Protein AF-A0A8T3YXU7-F1 (afdb_monomer)

Foldseek 3Di:
DFKAKWWFWADPVRDGDPDDRFSDDDDDDFDDDDADQDDPLPPDDDDPVVVVAPDWDAYPDSRWHGGFKGWHQDDPVRNGIWMAGCPIPQFKWKFDPVPDPPPPPGTDTHYNVDTGGDDQQIWIDRHPTIIIGMHIDDLPFQEEEEAEFAPADLQPLSVVLRVLVCVLQVLLRYDYDYQYHVRQALVNVLVVLSVVLRVAAAAYEYEYHYDDEDDALQWGFGHDDPDGDTNHLVSVQVSVQSRNYAYEYEYLYACNCSSVVDDHHANYKYKDWRGHQCFRPPVLVVLVVVVPDDDDDDLSSHGGLLSSQLSVVSVVPQAKDKVVVSLVSSCVDPVCVVVVIHIDIDGNDIDIGGGPVPPPPPD

Radius of gyration: 24.19 Å; Cα contacts (8 Å, |Δi|>4): 767; chains: 1; bounding box: 57×39×72 Å

Structure (mmCIF, N/CA/C/O backbone):
data_AF-A0A8T3YXU7-F1
#
_entry.id   AF-A0A8T3YXU7-F1
#
loop_
_atom_site.group_PDB
_atom_site.id
_atom_site.type_symbol
_atom_site.label_atom_id
_atom_site.label_alt_id
_atom_site.label_comp_id
_atom_site.label_asym_id
_atom_site.label_entity_id
_atom_site.label_seq_id
_atom_site.pdbx_PDB_ins_code
_atom_site.Cartn_x
_atom_site.Cartn_y
_atom_site.Cartn_z
_atom_site.occupancy
_atom_site.B_iso_or_equiv
_atom_site.auth_seq_id
_atom_site.auth_comp_id
_atom_site.auth_asym_id
_atom_site.auth_atom_id
_atom_site.pdbx_PDB_model_num
ATOM 1 N N . MET A 1 1 ? -22.243 2.093 3.913 1.00 35.41 1 MET A N 1
ATOM 2 C CA . MET A 1 1 ? -20.781 1.910 3.774 1.00 35.41 1 MET A CA 1
ATOM 3 C C . MET A 1 1 ? -20.226 1.444 5.116 1.00 35.41 1 MET A C 1
ATOM 5 O O . MET A 1 1 ? -20.822 1.818 6.124 1.00 35.41 1 MET A O 1
ATOM 9 N N . PRO A 1 2 ? -19.185 0.593 5.169 1.00 34.72 2 PRO A N 1
ATOM 10 C CA . PRO A 1 2 ? -18.589 0.191 6.441 1.00 34.72 2 PRO A CA 1
ATOM 11 C C . PRO A 1 2 ? -17.979 1.417 7.135 1.00 34.72 2 PRO A C 1
ATOM 13 O O . PRO A 1 2 ? -17.150 2.118 6.561 1.00 34.72 2 PRO A O 1
ATOM 16 N N . LYS A 1 3 ? -18.429 1.697 8.359 1.00 37.66 3 LYS A N 1
ATOM 17 C CA . LYS A 1 3 ? -17.889 2.766 9.206 1.00 37.66 3 LYS A CA 1
ATOM 18 C C . LYS A 1 3 ? -16.596 2.268 9.849 1.00 37.66 3 LYS A C 1
ATOM 20 O O . LYS A 1 3 ? -16.565 1.140 10.343 1.00 37.66 3 LYS A O 1
ATOM 25 N N . LYS A 1 4 ? -15.537 3.080 9.840 1.00 51.62 4 LYS A N 1
ATOM 26 C CA . LYS A 1 4 ? -14.264 2.784 10.516 1.00 51.62 4 LYS A CA 1
ATOM 27 C C . LYS A 1 4 ? -13.983 3.824 11.595 1.00 51.62 4 LYS A C 1
ATOM 29 O O . LYS A 1 4 ? -14.516 4.927 11.563 1.00 51.62 4 LYS A O 1
ATOM 34 N N . ALA A 1 5 ? -13.140 3.457 12.550 1.00 48.69 5 ALA A N 1
ATOM 35 C CA . ALA A 1 5 ? -12.712 4.333 13.627 1.00 48.69 5 ALA A CA 1
ATOM 36 C C . ALA A 1 5 ? -11.189 4.444 13.634 1.00 48.69 5 ALA A C 1
ATOM 38 O O . ALA A 1 5 ? -10.489 3.434 13.542 1.00 48.69 5 ALA A O 1
ATOM 39 N N . MET A 1 6 ? -10.695 5.667 13.779 1.00 55.47 6 MET A N 1
ATOM 40 C CA . MET A 1 6 ? -9.297 5.962 14.064 1.00 55.47 6 MET A CA 1
ATOM 41 C C . MET A 1 6 ? -9.204 6.608 15.441 1.00 55.47 6 MET A C 1
ATOM 43 O O . MET A 1 6 ? -10.048 7.426 15.810 1.00 55.47 6 MET A O 1
ATOM 47 N N . LEU A 1 7 ? -8.176 6.228 16.197 1.00 53.91 7 LEU A N 1
ATOM 48 C CA . LEU A 1 7 ? -7.820 6.906 17.435 1.00 53.91 7 LEU A CA 1
ATOM 49 C C . LEU A 1 7 ? -6.509 7.654 17.209 1.00 53.91 7 LEU A C 1
ATOM 51 O O . LEU A 1 7 ? -5.503 7.062 16.810 1.00 53.91 7 LEU A O 1
ATOM 55 N N . GLU A 1 8 ? -6.518 8.955 17.474 1.00 51.34 8 GLU A N 1
ATOM 56 C CA . GLU A 1 8 ? -5.314 9.785 17.427 1.00 51.34 8 GLU A CA 1
ATOM 57 C C . GLU A 1 8 ? -4.901 10.164 18.843 1.00 51.34 8 GLU A C 1
ATOM 59 O O . GLU A 1 8 ? -5.706 10.680 19.618 1.00 51.34 8 GLU A O 1
ATOM 64 N N . ARG A 1 9 ? -3.641 9.918 19.202 1.00 52.53 9 ARG A N 1
ATOM 65 C CA . ARG A 1 9 ? -3.126 10.308 20.514 1.00 52.53 9 ARG A CA 1
ATOM 66 C C . ARG A 1 9 ? -2.902 11.820 20.578 1.00 52.53 9 ARG A C 1
ATOM 68 O O . ARG A 1 9 ? -2.262 12.393 19.698 1.00 52.53 9 ARG A O 1
ATOM 75 N N . LYS A 1 10 ? -3.340 12.446 21.672 1.00 49.94 10 LYS A N 1
ATOM 76 C CA . LYS A 1 10 ? -3.061 13.859 21.977 1.00 49.94 10 LYS A CA 1
ATOM 77 C C . LYS A 1 10 ? -2.343 14.004 23.315 1.00 49.94 10 LYS A C 1
ATOM 79 O O . LYS A 1 10 ? -2.518 13.175 24.216 1.00 49.94 10 LYS A O 1
ATOM 84 N N . ASP A 1 11 ? -1.506 15.032 23.435 1.00 51.56 11 ASP A N 1
ATOM 85 C CA . ASP A 1 11 ? -0.904 15.398 24.717 1.00 51.56 11 ASP A CA 1
ATOM 86 C C . ASP A 1 11 ? -1.896 16.146 25.625 1.00 51.56 11 ASP A C 1
ATOM 88 O O . ASP A 1 11 ? -3.045 16.407 25.266 1.00 51.56 11 ASP A O 1
ATOM 92 N N . LYS A 1 12 ? -1.438 16.512 26.828 1.00 43.41 12 LYS A N 1
ATOM 93 C CA . LYS A 1 12 ? -2.251 17.234 27.821 1.00 43.41 12 LYS A CA 1
ATOM 94 C C . LYS A 1 12 ? -2.676 18.638 27.371 1.00 43.41 12 LYS A C 1
ATOM 96 O O . LYS A 1 12 ? -3.565 19.210 27.991 1.00 43.41 12 LYS A O 1
ATOM 101 N N . SER A 1 13 ? -2.043 19.194 26.338 1.00 47.41 13 SER A N 1
ATOM 102 C CA . SER A 1 13 ? -2.390 20.489 25.744 1.00 47.41 13 SER A CA 1
ATOM 103 C C . SER A 1 13 ? -3.356 20.363 24.559 1.00 47.41 13 SER A C 1
ATOM 105 O O . SER A 1 13 ? -3.792 21.374 24.012 1.00 47.41 13 SER A O 1
ATOM 107 N N . GLY A 1 14 ? -3.717 19.134 24.171 1.00 43.88 14 GLY A N 1
ATOM 108 C CA . GLY A 1 14 ? -4.563 18.858 23.014 1.00 43.88 14 GLY A CA 1
ATOM 109 C C . GLY A 1 14 ? -3.822 18.922 21.676 1.00 43.88 14 GLY A C 1
ATOM 110 O O . GLY A 1 14 ? -4.473 18.830 20.633 1.00 43.88 14 GLY A O 1
ATOM 111 N N . GLN A 1 15 ? -2.491 19.059 21.685 1.00 42.72 15 GLN A N 1
ATOM 112 C CA . GLN A 1 15 ? -1.674 19.013 20.475 1.00 42.72 15 GLN A CA 1
ATOM 113 C C . GLN A 1 15 ? -1.387 17.563 20.064 1.00 42.72 15 GLN A C 1
ATOM 115 O O . GLN A 1 15 ? -1.290 16.657 20.901 1.00 42.72 15 GLN A O 1
ATOM 120 N N . GLU A 1 16 ? -1.289 17.338 18.751 1.00 44.97 16 GLU A N 1
ATOM 121 C CA . GLU A 1 16 ? -0.899 16.041 18.196 1.00 44.97 16 GLU A CA 1
ATOM 122 C C . GLU A 1 16 ? 0.526 15.697 18.641 1.00 44.97 16 GLU A C 1
ATOM 124 O O . GLU A 1 16 ? 1.464 16.467 18.432 1.00 44.97 16 GLU A O 1
ATOM 129 N N . VAL A 1 17 ? 0.701 14.519 19.239 1.00 44.16 17 VAL A N 1
ATOM 130 C CA . VAL A 1 17 ? 2.038 13.988 19.518 1.00 44.16 17 VAL A CA 1
ATOM 131 C C . VAL A 1 17 ? 2.527 13.294 18.251 1.00 44.16 17 VAL A C 1
ATOM 133 O O . VAL A 1 17 ? 1.857 12.397 17.744 1.00 44.16 17 VAL A O 1
ATOM 136 N N . ASN A 1 18 ? 3.690 13.693 17.729 1.00 33.53 18 ASN A N 1
ATOM 137 C CA . ASN A 1 18 ? 4.307 13.023 16.582 1.00 33.53 18 ASN A CA 1
ATOM 138 C C . ASN A 1 18 ? 4.525 11.529 16.891 1.00 33.53 18 ASN A C 1
ATOM 140 O O . ASN A 1 18 ? 5.324 11.181 17.759 1.00 33.53 18 ASN A O 1
ATOM 144 N N . GLY A 1 19 ? 3.803 10.663 16.170 1.00 40.31 19 GLY A N 1
ATOM 145 C CA . GLY A 1 19 ? 3.798 9.207 16.345 1.00 40.31 19 GLY A CA 1
ATOM 146 C C . GLY A 1 19 ? 2.433 8.658 16.791 1.00 40.31 19 GLY A C 1
ATOM 147 O O . GLY A 1 19 ? 1.996 8.908 17.909 1.00 40.31 19 GLY A O 1
ATOM 148 N N . ALA A 1 20 ? 1.813 7.848 15.918 1.00 35.84 20 ALA A N 1
ATOM 149 C CA . ALA A 1 20 ? 0.575 7.067 16.096 1.00 35.84 20 ALA A CA 1
ATOM 150 C C . ALA A 1 20 ? -0.791 7.797 15.974 1.00 35.84 20 ALA A C 1
ATOM 152 O O . ALA A 1 20 ? -1.506 8.032 16.945 1.00 35.84 20 ALA A O 1
ATOM 153 N N . LYS A 1 21 ? -1.222 8.012 14.723 1.00 35.28 21 LYS A N 1
ATOM 154 C CA . LYS A 1 21 ? -2.640 7.994 14.306 1.00 35.28 21 LYS A CA 1
ATOM 155 C C . LYS A 1 21 ? -2.957 6.576 13.824 1.00 35.28 21 LYS A C 1
ATOM 157 O O . LYS A 1 21 ? -2.741 6.301 12.656 1.00 35.28 21 LYS A O 1
ATOM 162 N N . GLN A 1 22 ? -3.313 5.635 14.695 1.00 38.34 22 GLN A N 1
ATOM 163 C CA . GLN A 1 22 ? -3.518 4.225 14.320 1.00 38.34 22 GLN A CA 1
ATOM 164 C C . GLN A 1 22 ? -5.008 3.866 14.236 1.00 38.34 22 GLN A C 1
ATOM 166 O O . GLN A 1 22 ? -5.802 4.288 15.075 1.00 38.34 22 GLN A O 1
ATOM 171 N N . ILE A 1 23 ? -5.387 3.007 13.282 1.00 41.84 23 ILE A N 1
ATOM 172 C CA . ILE A 1 23 ? -6.488 2.061 13.514 1.00 41.84 23 ILE A CA 1
ATOM 173 C C . ILE A 1 23 ? -5.889 0.973 14.422 1.00 41.84 23 ILE A C 1
ATOM 175 O O . ILE A 1 23 ? -4.961 0.255 14.048 1.00 41.84 23 ILE A O 1
ATOM 179 N N . VAL A 1 24 ? -6.297 0.971 15.687 1.00 48.44 24 VAL A N 1
ATOM 180 C CA . VAL A 1 24 ? -5.412 0.637 16.816 1.00 48.44 24 VAL A CA 1
ATOM 181 C C . VAL A 1 24 ? -5.029 -0.850 16.954 1.00 48.44 24 VAL A C 1
ATOM 183 O O . VAL A 1 24 ? -5.887 -1.728 16.963 1.00 48.44 24 VAL A O 1
ATOM 186 N N . ILE A 1 25 ? -3.717 -1.098 17.100 1.00 29.00 25 ILE A N 1
ATOM 187 C CA . ILE A 1 25 ? -3.076 -2.037 18.050 1.00 29.00 25 ILE A CA 1
ATOM 188 C C . ILE A 1 25 ? -2.086 -1.165 18.834 1.00 29.00 25 ILE A C 1
ATOM 190 O O . ILE A 1 25 ? -1.264 -0.507 18.206 1.00 29.00 25 ILE A O 1
ATOM 194 N N . ILE A 1 26 ? -2.172 -1.130 20.166 1.00 34.16 26 ILE A N 1
ATOM 195 C CA . ILE A 1 26 ? -1.326 -0.263 21.004 1.00 34.16 26 ILE A CA 1
ATOM 196 C C . ILE A 1 26 ? -0.028 -0.984 21.392 1.00 34.16 26 ILE A C 1
ATOM 198 O O . ILE A 1 26 ? -0.094 -2.038 22.022 1.00 34.16 26 ILE A O 1
ATOM 202 N N . ASP A 1 27 ? 1.115 -0.362 21.087 1.00 24.20 27 ASP A N 1
ATOM 203 C CA . ASP A 1 27 ? 2.452 -0.654 21.637 1.00 24.20 27 ASP A CA 1
ATOM 204 C C . ASP A 1 27 ? 3.067 0.651 22.227 1.00 24.20 27 ASP A C 1
ATOM 206 O O . ASP A 1 27 ? 2.668 1.744 21.815 1.00 24.20 27 ASP A O 1
ATOM 210 N N . GLY A 1 28 ? 3.931 0.543 23.255 1.00 26.03 28 GLY A N 1
ATOM 211 C CA . GLY A 1 28 ? 4.289 1.550 24.295 1.00 26.03 28 GLY A CA 1
ATOM 212 C C . GLY A 1 28 ? 5.028 2.832 23.837 1.00 26.03 28 GLY A C 1
ATOM 213 O O . GLY A 1 28 ? 5.157 3.100 22.654 1.00 26.03 28 GLY A O 1
ATOM 214 N N . ILE A 1 29 ? 5.553 3.760 24.662 1.00 29.31 29 ILE A N 1
ATOM 215 C CA . ILE A 1 29 ? 5.614 4.048 26.115 1.00 29.31 29 ILE A CA 1
ATOM 216 C C . ILE A 1 29 ? 4.949 5.430 26.333 1.00 29.31 29 ILE A C 1
ATOM 218 O O . ILE A 1 29 ? 5.151 6.344 25.527 1.00 29.31 29 ILE A O 1
ATOM 222 N N . THR A 1 30 ? 4.185 5.647 27.416 1.00 33.84 30 THR A N 1
ATOM 223 C CA . THR A 1 30 ? 3.439 6.913 27.620 1.00 33.84 30 THR A CA 1
ATOM 224 C C . THR A 1 30 ? 3.536 7.503 29.037 1.00 33.84 30 THR A C 1
ATOM 226 O O . THR A 1 30 ? 3.320 6.809 30.029 1.00 33.84 30 THR A O 1
ATOM 229 N N . HIS A 1 31 ? 3.846 8.807 29.111 1.00 34.69 31 HIS A N 1
ATOM 230 C CA . HIS A 1 31 ? 4.057 9.621 30.322 1.00 34.69 31 HIS A CA 1
ATOM 231 C C . HIS A 1 31 ? 2.801 9.836 31.208 1.00 34.69 31 HIS A C 1
ATOM 233 O O . HIS A 1 31 ? 1.674 9.573 30.813 1.00 34.69 31 HIS A O 1
ATOM 239 N N . LEU A 1 32 ? 3.048 10.317 32.435 1.00 39.97 32 LEU A N 1
ATOM 240 C CA . LEU A 1 32 ? 2.353 10.022 33.702 1.00 39.97 32 LEU A CA 1
ATOM 241 C C . LEU A 1 32 ? 1.081 10.833 34.066 1.00 39.97 32 LEU A C 1
ATOM 243 O O . LEU A 1 32 ? 1.004 12.048 33.850 1.00 39.97 32 LEU A O 1
ATOM 247 N N . GLY A 1 33 ? 0.174 10.158 34.796 1.00 32.31 33 GLY A N 1
ATOM 248 C CA . GLY A 1 33 ? -0.954 10.680 35.594 1.00 32.31 33 GLY A CA 1
ATOM 249 C C . GLY A 1 33 ? -1.456 9.625 36.610 1.00 32.31 33 GLY A C 1
ATOM 250 O O . GLY A 1 33 ? -1.386 8.440 36.311 1.00 32.31 33 GLY A O 1
ATOM 251 N N . ARG A 1 34 ? -1.829 10.067 37.829 1.00 39.31 34 ARG A N 1
ATOM 252 C CA . ARG A 1 34 ? -2.043 9.338 39.115 1.00 39.31 34 ARG A CA 1
ATOM 253 C C . ARG A 1 34 ? -1.512 7.896 39.208 1.00 39.31 34 ARG A C 1
ATOM 255 O O . ARG A 1 34 ? -2.194 6.914 38.932 1.00 39.31 34 ARG A O 1
ATOM 262 N N . SER A 1 35 ? -0.285 7.797 39.719 1.00 40.59 35 SER A N 1
ATOM 263 C CA . SER A 1 35 ? 0.357 6.558 40.153 1.00 40.59 35 SER A CA 1
ATOM 264 C C . SER A 1 35 ? -0.321 5.994 41.401 1.00 40.59 35 SER A C 1
ATOM 266 O O . SER A 1 35 ? -0.039 6.437 42.513 1.00 40.59 35 SER A O 1
ATOM 268 N N . TYR A 1 36 ? -1.167 4.987 41.221 1.00 48.56 36 TYR A N 1
ATOM 269 C CA . TYR A 1 36 ? -1.384 4.002 42.271 1.00 48.56 36 TYR A CA 1
ATOM 270 C C . TYR A 1 36 ? -0.434 2.838 42.014 1.00 48.56 36 TYR A C 1
ATOM 272 O O . TYR A 1 36 ? -0.285 2.381 40.880 1.00 48.56 36 TYR A O 1
ATOM 280 N N . GLU A 1 37 ? 0.259 2.395 43.056 1.00 47.72 37 GLU A N 1
ATOM 281 C CA . GLU A 1 37 ? 1.096 1.204 42.998 1.00 47.72 37 GLU A CA 1
ATOM 282 C C . GLU A 1 37 ? 0.161 -0.012 42.897 1.00 47.72 37 GLU A C 1
ATOM 284 O O . GLU A 1 37 ? -0.383 -0.496 43.890 1.00 47.72 37 GLU A O 1
ATOM 289 N N . VAL A 1 38 ? -0.127 -0.457 41.671 1.00 51.06 38 VAL A N 1
ATOM 290 C CA . VAL A 1 38 ? -1.002 -1.611 41.446 1.00 51.06 38 VAL A CA 1
ATOM 291 C C . VAL A 1 38 ? -0.205 -2.886 41.717 1.00 51.06 38 VAL A C 1
ATOM 293 O O . VAL A 1 38 ? 0.543 -3.376 40.864 1.00 51.06 38 VAL A O 1
ATOM 296 N N . LYS A 1 39 ? -0.379 -3.456 42.913 1.00 49.88 39 LYS A N 1
ATOM 297 C CA . LYS A 1 39 ? 0.069 -4.824 43.208 1.00 49.88 39 LYS A CA 1
ATOM 298 C C . LYS A 1 39 ? -0.705 -5.794 42.296 1.00 49.88 39 LYS A C 1
ATOM 300 O O . LYS A 1 39 ? -1.927 -5.728 42.239 1.00 49.88 39 LYS A O 1
ATOM 305 N N . ASN A 1 40 ? 0.005 -6.684 41.593 1.00 54.50 40 ASN A N 1
ATOM 306 C CA . ASN A 1 40 ? -0.527 -7.744 40.708 1.00 54.50 40 ASN A CA 1
ATOM 307 C C . ASN A 1 40 ? -1.081 -7.334 39.321 1.00 54.50 40 ASN A C 1
ATOM 309 O O . ASN A 1 40 ? -2.006 -7.964 38.812 1.00 54.50 40 ASN A O 1
ATOM 313 N N . HIS A 1 41 ? -0.481 -6.355 38.637 1.00 51.75 41 HIS A N 1
ATOM 314 C CA . HIS A 1 41 ? -0.882 -5.955 37.272 1.00 51.75 41 HIS A CA 1
ATOM 315 C C . HIS A 1 41 ? -0.737 -7.052 36.190 1.00 51.75 41 HIS A C 1
ATOM 317 O O . HIS A 1 41 ? -1.340 -6.944 35.122 1.00 51.75 41 HIS A O 1
ATOM 323 N N . HIS A 1 42 ? 0.031 -8.116 36.449 1.00 51.62 42 HIS A N 1
ATOM 324 C CA . HIS A 1 42 ? 0.229 -9.233 35.517 1.00 51.62 42 HIS A CA 1
ATOM 325 C C . HIS A 1 42 ? -0.779 -10.384 35.668 1.00 51.62 42 HIS A C 1
ATOM 327 O O . HIS A 1 42 ? -0.846 -11.227 34.781 1.00 51.62 42 HIS A O 1
ATOM 333 N N . ALA A 1 43 ? -1.557 -10.434 36.755 1.00 56.06 43 ALA A N 1
ATOM 334 C CA . ALA A 1 43 ? -2.390 -11.594 37.101 1.00 56.06 43 ALA A CA 1
ATOM 335 C C . ALA A 1 43 ? -3.852 -11.485 36.627 1.00 56.06 43 ALA A C 1
ATOM 337 O O . ALA A 1 43 ? -4.699 -12.270 37.047 1.00 56.06 43 ALA A O 1
ATOM 338 N N . ARG A 1 44 ? -4.180 -10.486 35.802 1.00 62.28 44 ARG A N 1
ATOM 339 C CA . ARG A 1 44 ? -5.555 -10.257 35.359 1.00 62.28 44 ARG A CA 1
ATOM 340 C C . ARG A 1 44 ? -5.861 -11.105 34.128 1.00 62.28 44 ARG A C 1
ATOM 342 O O . ARG A 1 44 ? -5.206 -10.943 33.100 1.00 62.28 44 ARG A O 1
ATOM 349 N N . GLU A 1 45 ? -6.867 -11.968 34.232 1.00 65.06 45 GLU A N 1
ATOM 350 C CA . GLU A 1 45 ? -7.385 -12.710 33.082 1.00 65.06 45 GLU A CA 1
ATOM 351 C C . GLU A 1 45 ? -7.841 -11.747 31.980 1.00 65.06 45 GLU A C 1
ATOM 353 O O . GLU A 1 45 ? -8.374 -10.666 32.252 1.00 65.06 45 GLU A O 1
ATOM 358 N N . ILE A 1 46 ? -7.592 -12.133 30.729 1.00 62.47 46 ILE A N 1
ATOM 359 C CA . ILE A 1 46 ? -8.007 -11.392 29.536 1.00 62.47 46 ILE A CA 1
ATOM 360 C C . ILE A 1 46 ? -9.540 -11.473 29.457 1.00 62.47 46 ILE A C 1
ATOM 362 O O . ILE A 1 46 ? -10.064 -12.578 29.314 1.00 62.47 46 ILE A O 1
ATOM 366 N N . PRO A 1 47 ? -10.285 -10.352 29.564 1.00 67.88 47 PRO A N 1
ATOM 367 C CA . PRO A 1 47 ? -11.743 -10.399 29.501 1.00 67.88 47 PRO A CA 1
ATOM 368 C C . PRO A 1 47 ? -12.242 -10.991 28.181 1.00 67.88 47 PRO A C 1
ATOM 370 O O . PRO A 1 47 ? -11.740 -10.618 27.122 1.00 67.88 47 PRO A O 1
ATOM 373 N N . GLN A 1 48 ? -13.290 -11.826 28.232 1.00 68.12 48 GLN A N 1
ATOM 374 C CA . GLN A 1 48 ? -13.864 -12.470 27.039 1.00 68.12 48 GLN A CA 1
ATOM 375 C C . GLN A 1 48 ? -14.239 -11.457 25.940 1.00 68.12 48 GLN A C 1
ATOM 377 O O . GLN A 1 48 ? -14.073 -11.721 24.754 1.00 68.12 48 GLN A O 1
ATOM 382 N N . ALA A 1 49 ? -14.667 -10.260 26.351 1.00 63.00 49 ALA A N 1
ATOM 383 C CA . ALA A 1 49 ? -15.003 -9.140 25.476 1.00 63.00 49 ALA A CA 1
ATOM 384 C C . ALA A 1 49 ? -13.876 -8.720 24.511 1.00 63.00 49 ALA A C 1
ATOM 386 O O . ALA A 1 49 ? -14.159 -8.089 23.498 1.00 63.00 49 ALA A O 1
ATOM 387 N N . LEU A 1 50 ? -12.613 -9.053 24.804 1.00 58.44 50 LEU A N 1
ATOM 388 C CA . LEU A 1 50 ? -11.481 -8.768 23.920 1.00 58.44 50 LEU A CA 1
ATOM 389 C C . LEU A 1 50 ? -11.404 -9.697 22.710 1.00 58.44 50 LEU A C 1
ATOM 391 O O . LEU A 1 50 ? -10.851 -9.292 21.692 1.00 58.44 50 LEU A O 1
ATOM 395 N N . TYR A 1 51 ? -11.947 -10.911 22.798 1.00 56.91 51 TYR A N 1
ATOM 396 C CA . TYR A 1 51 ? -11.940 -11.850 21.673 1.00 56.91 51 TYR A CA 1
ATOM 397 C C . TYR A 1 51 ? -12.952 -11.458 20.591 1.00 56.91 51 TYR A C 1
ATOM 399 O O . TYR A 1 51 ? -12.717 -11.714 19.414 1.00 56.91 51 TYR A O 1
ATOM 407 N N . ASP A 1 52 ? -14.029 -10.775 20.987 1.00 52.88 52 ASP A N 1
ATOM 408 C CA . ASP A 1 52 ? -15.101 -10.322 20.093 1.00 52.88 52 ASP A CA 1
ATOM 409 C C . ASP A 1 52 ? -14.933 -8.848 19.668 1.00 52.88 52 ASP A C 1
ATOM 411 O O . ASP A 1 52 ? -15.776 -8.279 18.968 1.00 52.88 52 ASP A O 1
ATOM 415 N N . ALA A 1 53 ? -13.862 -8.193 20.126 1.00 54.38 53 ALA A N 1
ATOM 416 C CA . ALA A 1 53 ? -13.632 -6.772 19.917 1.00 54.38 53 ALA A CA 1
ATOM 417 C C . ALA A 1 53 ? -13.125 -6.473 18.502 1.00 54.38 53 ALA A C 1
ATOM 419 O O . ALA A 1 53 ? -12.186 -7.090 18.008 1.00 54.38 53 ALA A O 1
ATOM 420 N N . THR A 1 54 ? -13.676 -5.427 17.881 1.00 52.72 54 THR A N 1
ATOM 421 C CA . THR A 1 54 ? -13.096 -4.851 16.656 1.00 52.72 54 THR A CA 1
ATOM 422 C C . THR A 1 54 ? -11.849 -4.025 16.963 1.00 52.72 54 THR A C 1
ATOM 424 O O . THR A 1 54 ? -10.910 -4.018 16.170 1.00 52.72 54 THR A O 1
ATOM 427 N N . ILE A 1 55 ? -11.822 -3.329 18.106 1.00 63.62 55 ILE A N 1
ATOM 428 C CA . ILE A 1 55 ? -10.668 -2.549 18.561 1.00 63.62 55 ILE A CA 1
ATOM 429 C C . ILE A 1 55 ? -10.473 -2.771 20.063 1.00 63.62 55 ILE A C 1
ATOM 431 O O . ILE A 1 55 ? -11.335 -2.429 20.877 1.00 63.62 55 ILE A O 1
ATOM 435 N N . ALA A 1 56 ? -9.306 -3.303 20.422 1.00 58.31 56 ALA A N 1
ATOM 436 C CA . ALA A 1 56 ? -8.874 -3.493 21.799 1.00 58.31 56 ALA A CA 1
ATOM 437 C C . ALA A 1 56 ? -7.780 -2.486 22.172 1.00 58.31 56 ALA A C 1
ATOM 439 O O . ALA A 1 56 ? -6.815 -2.283 21.433 1.00 58.31 56 ALA A O 1
ATOM 440 N N . ILE A 1 57 ? -7.930 -1.864 23.341 1.00 66.31 57 ILE A N 1
ATOM 441 C CA . ILE A 1 57 ? -7.004 -0.860 23.862 1.00 66.31 57 ILE A CA 1
ATOM 442 C C . ILE A 1 57 ? -6.179 -1.500 24.986 1.00 66.31 57 ILE A C 1
ATOM 444 O O . ILE A 1 57 ? -6.626 -1.624 26.134 1.00 66.31 57 ILE A O 1
ATOM 448 N N . PHE A 1 58 ? -4.960 -1.913 24.642 1.00 56.94 58 PHE A N 1
ATOM 449 C CA . PHE A 1 58 ? -3.975 -2.446 25.581 1.00 56.94 58 PHE A CA 1
ATOM 450 C C . PHE A 1 58 ? -3.011 -1.348 26.020 1.00 56.94 58 PHE A C 1
ATOM 452 O O . PHE A 1 58 ? -2.599 -0.522 25.221 1.00 56.94 58 PHE A O 1
ATOM 459 N N . ILE A 1 59 ? -2.634 -1.321 27.294 1.00 62.03 59 ILE A N 1
ATOM 460 C CA . ILE A 1 59 ? -1.595 -0.409 27.773 1.00 62.03 59 ILE A CA 1
ATOM 461 C C . ILE A 1 59 ? -0.542 -1.249 28.476 1.00 62.03 59 ILE A C 1
ATOM 463 O O . ILE A 1 59 ? -0.802 -1.841 29.526 1.00 62.03 59 ILE A O 1
ATOM 467 N N . GLU A 1 60 ? 0.659 -1.285 27.911 1.00 54.62 60 GLU A N 1
ATOM 468 C CA . GLU A 1 60 ? 1.820 -1.874 28.567 1.00 54.62 60 GLU A CA 1
ATOM 469 C C . GLU A 1 60 ? 2.478 -0.843 29.484 1.00 54.62 60 GLU A C 1
ATOM 471 O O . GLU A 1 60 ? 3.395 -0.113 29.118 1.00 54.62 60 GLU A O 1
ATOM 476 N N . SER A 1 61 ? 1.962 -0.748 30.707 1.00 60.66 61 SER A N 1
ATOM 477 C CA . SER A 1 61 ? 2.517 0.117 31.743 1.00 60.66 61 SER A CA 1
ATOM 478 C C . SER A 1 61 ? 2.433 -0.569 33.095 1.00 60.66 61 SER A C 1
ATOM 480 O O . SER A 1 61 ? 1.400 -1.116 33.462 1.00 60.66 61 SER A O 1
ATOM 482 N N . ILE A 1 62 ? 3.499 -0.472 33.887 1.00 59.69 62 ILE A N 1
ATOM 483 C CA . ILE A 1 62 ? 3.509 -0.950 35.279 1.00 59.69 62 ILE A CA 1
ATOM 484 C C . ILE A 1 62 ? 2.590 -0.122 36.198 1.00 59.69 62 ILE A C 1
ATOM 486 O O . ILE A 1 62 ? 2.383 -0.483 37.353 1.00 59.69 62 ILE A O 1
ATOM 490 N N . ARG A 1 63 ? 2.069 1.016 35.712 1.00 61.00 63 ARG A N 1
ATOM 491 C CA . ARG A 1 63 ? 1.227 1.952 36.480 1.00 61.00 63 ARG A CA 1
ATOM 492 C C . ARG A 1 63 ? -0.239 1.972 36.043 1.00 61.00 63 ARG A C 1
ATOM 494 O O . ARG A 1 63 ? -1.038 2.647 36.688 1.00 61.00 63 ARG A O 1
ATOM 501 N N . ILE A 1 64 ? -0.587 1.289 34.952 1.00 64.75 64 ILE A N 1
ATOM 502 C CA . ILE A 1 64 ? -1.942 1.273 34.386 1.00 64.75 64 ILE A CA 1
ATOM 503 C C . ILE A 1 64 ? -2.376 -0.182 34.214 1.00 64.75 64 ILE A C 1
ATOM 505 O O . ILE A 1 64 ? -1.565 -1.041 33.874 1.00 64.75 64 ILE A O 1
ATOM 509 N N . SER A 1 65 ? -3.648 -0.485 34.480 1.00 63.03 65 SER A N 1
ATOM 510 C CA . SER A 1 65 ? -4.160 -1.847 34.311 1.00 63.03 65 SER A CA 1
ATOM 511 C C . SER A 1 65 ? -4.048 -2.323 32.861 1.00 63.03 65 SER A C 1
ATOM 513 O O . SER A 1 65 ? -4.508 -1.637 31.948 1.00 63.03 65 SER A O 1
ATOM 515 N N . ARG A 1 66 ? -3.529 -3.542 32.666 1.00 60.28 66 ARG A N 1
ATOM 516 C CA . ARG A 1 66 ? -3.654 -4.273 31.397 1.00 60.28 66 ARG A CA 1
ATOM 517 C C . ARG A 1 66 ? -5.143 -4.482 31.080 1.00 60.28 66 ARG A C 1
ATOM 519 O O . ARG A 1 66 ? -5.921 -4.749 31.999 1.00 60.28 66 ARG A O 1
ATOM 526 N N . ASN A 1 67 ? -5.510 -4.380 29.798 1.00 67.06 67 ASN A N 1
ATOM 527 C CA . ASN A 1 67 ? -6.883 -4.498 29.273 1.00 67.06 67 ASN A CA 1
ATOM 528 C C . ASN A 1 67 ? -7.793 -3.358 29.755 1.00 67.06 67 ASN A C 1
ATOM 530 O O . ASN A 1 67 ? -8.544 -3.519 30.714 1.00 67.06 67 ASN A O 1
ATOM 534 N N . HIS A 1 68 ? -7.691 -2.184 29.124 1.00 75.12 68 HIS A N 1
ATOM 535 C CA . HIS A 1 68 ? -8.309 -0.968 29.660 1.00 75.12 68 HIS A CA 1
ATOM 536 C C . HIS A 1 68 ? -9.741 -0.768 29.158 1.00 75.12 68 HIS A C 1
ATOM 538 O O . HIS A 1 68 ? -10.666 -0.659 29.958 1.00 75.12 68 HIS A O 1
ATOM 544 N N . ALA A 1 69 ? -9.935 -0.753 27.841 1.00 80.19 69 ALA A N 1
ATOM 545 C CA . ALA A 1 69 ? -11.233 -0.516 27.218 1.00 80.19 69 ALA A CA 1
ATOM 546 C C . ALA A 1 69 ? -11.353 -1.240 25.870 1.00 80.19 69 ALA A C 1
ATOM 548 O O . ALA A 1 69 ? -10.354 -1.642 25.266 1.00 80.19 69 ALA A O 1
ATOM 549 N N . VAL A 1 70 ? -12.587 -1.382 25.394 1.00 78.00 70 VAL A N 1
ATOM 550 C CA . VAL A 1 70 ? -12.914 -1.915 24.064 1.00 78.00 70 VAL A CA 1
ATOM 551 C C . VAL A 1 70 ? -13.773 -0.916 23.321 1.00 78.00 70 VAL A C 1
ATOM 553 O O . VAL A 1 70 ? -14.695 -0.350 23.907 1.00 78.00 70 VAL A O 1
ATOM 556 N N . ILE A 1 71 ? -13.491 -0.743 22.030 1.00 81.06 71 ILE A N 1
ATOM 557 C CA . ILE A 1 71 ? -14.369 -0.031 21.108 1.00 81.06 71 ILE A CA 1
ATOM 558 C C . ILE A 1 71 ? -15.068 -1.050 20.205 1.00 81.06 71 ILE A C 1
ATOM 560 O O . ILE A 1 71 ? -14.431 -1.839 19.502 1.00 81.06 71 ILE A O 1
ATOM 564 N N . TYR A 1 72 ? -16.394 -1.004 20.227 1.00 77.25 72 TYR A N 1
ATOM 565 C CA . TYR A 1 72 ? -17.280 -1.820 19.412 1.00 77.25 72 TYR A CA 1
ATOM 566 C C . TYR A 1 72 ? -17.743 -1.045 18.178 1.00 77.25 72 TYR A C 1
ATOM 568 O O . TYR A 1 72 ? -17.989 0.164 18.277 1.00 77.25 72 TYR A O 1
ATOM 576 N N . PRO A 1 73 ? -17.905 -1.725 17.031 1.00 71.00 73 PRO A N 1
ATOM 577 C CA . PRO A 1 73 ? -18.519 -1.136 15.855 1.00 71.00 73 PRO A CA 1
ATOM 578 C C . PRO A 1 73 ? -20.017 -0.892 16.105 1.00 71.00 73 PRO A C 1
ATOM 580 O O . PRO A 1 73 ? -20.579 -1.449 17.054 1.00 71.00 73 PRO A O 1
ATOM 583 N N . PRO A 1 74 ? -20.676 -0.090 15.251 1.00 76.31 74 PRO A N 1
ATOM 584 C CA . PRO A 1 74 ? -22.129 0.010 15.252 1.00 76.31 74 PRO A CA 1
ATOM 585 C C . PRO A 1 74 ? -22.798 -1.370 15.167 1.00 76.31 74 PRO A C 1
ATOM 587 O O . PRO A 1 74 ? -22.363 -2.231 14.400 1.00 76.31 74 PRO A O 1
ATOM 590 N N . ASP A 1 75 ? -23.878 -1.564 15.918 1.00 79.56 75 ASP A N 1
ATOM 591 C CA . ASP A 1 75 ? -24.685 -2.783 15.925 1.00 79.56 75 ASP A CA 1
ATOM 592 C C . ASP A 1 75 ? -26.193 -2.462 15.925 1.00 79.56 75 ASP A C 1
ATOM 594 O O . ASP A 1 75 ? -26.610 -1.309 15.812 1.00 79.56 75 ASP A O 1
ATOM 598 N N . SER A 1 76 ? -27.041 -3.491 16.030 1.00 79.31 76 SER A N 1
ATOM 599 C CA . SER A 1 76 ? -28.507 -3.322 16.045 1.00 79.31 76 SER A CA 1
ATOM 600 C C . SER A 1 76 ? -29.043 -2.426 17.173 1.00 79.31 76 SER A C 1
ATOM 602 O O . SER A 1 76 ? -30.174 -1.954 17.086 1.00 79.31 76 SER A O 1
ATOM 604 N N . LYS A 1 77 ? -28.260 -2.209 18.237 1.00 82.38 77 LYS A N 1
ATOM 605 C CA . LYS A 1 77 ? -28.628 -1.424 19.419 1.00 82.38 77 LYS A CA 1
ATOM 606 C C . LYS A 1 77 ? -27.949 -0.055 19.439 1.00 82.38 77 LYS A C 1
ATOM 608 O O . LYS A 1 77 ? -28.511 0.872 20.015 1.00 82.38 77 LYS A O 1
ATOM 613 N N . VAL A 1 78 ? -26.768 0.084 18.830 1.00 81.06 78 VAL A N 1
ATOM 614 C CA . VAL A 1 78 ? -26.000 1.337 18.798 1.00 81.06 78 VAL A CA 1
ATOM 615 C C . VAL A 1 78 ? -25.603 1.685 17.363 1.00 81.06 78 VAL A C 1
ATOM 617 O O . VAL A 1 78 ? -24.818 0.986 16.737 1.00 81.06 78 VAL A O 1
ATOM 620 N N . SER A 1 79 ? -26.107 2.805 16.838 1.00 80.19 79 SER A N 1
ATOM 621 C CA . SER A 1 79 ? -25.886 3.232 15.443 1.00 80.19 79 SER A CA 1
ATOM 622 C C . SER A 1 79 ? -24.506 3.849 15.165 1.00 80.19 79 SER A C 1
ATOM 624 O O . SER A 1 79 ? -24.191 4.206 14.024 1.00 80.19 79 SER A O 1
ATOM 626 N N . THR A 1 80 ? -23.690 4.019 16.200 1.00 82.88 80 THR A N 1
ATOM 627 C CA . THR A 1 80 ? -22.326 4.557 16.142 1.00 82.88 80 THR A CA 1
ATOM 628 C C . THR A 1 80 ? -21.366 3.583 16.814 1.00 82.88 80 THR A C 1
ATOM 630 O O . THR A 1 80 ? -21.784 2.614 17.448 1.00 82.88 80 THR A O 1
ATOM 633 N N . PHE A 1 81 ? -20.064 3.836 16.690 1.00 82.25 81 PHE A N 1
ATOM 634 C CA . PHE A 1 81 ? -19.102 3.156 17.550 1.00 82.25 81 PHE A CA 1
ATOM 635 C C . PHE A 1 81 ? -19.447 3.401 19.017 1.00 82.25 81 PHE A C 1
ATOM 637 O O . PHE A 1 81 ? -20.029 4.430 19.365 1.00 82.25 81 PHE A O 1
ATOM 644 N N . SER A 1 82 ? -19.084 2.462 19.881 1.00 88.31 82 SER A N 1
ATOM 645 C CA . SER A 1 82 ? -19.251 2.617 21.323 1.00 88.31 82 SER A CA 1
ATOM 646 C C . SER A 1 82 ? -18.044 2.101 22.076 1.00 88.31 82 SER A C 1
ATOM 648 O O . SER A 1 82 ? -17.347 1.216 21.594 1.00 88.31 82 SER A O 1
ATOM 650 N N . ILE A 1 83 ? -17.796 2.652 23.257 1.00 89.00 83 ILE A N 1
ATOM 651 C CA . ILE A 1 83 ? -16.707 2.247 24.136 1.00 89.00 83 ILE A CA 1
ATOM 652 C C . ILE A 1 83 ? -17.248 1.652 25.428 1.00 89.00 83 ILE A C 1
ATOM 654 O O . ILE A 1 83 ? -18.267 2.093 25.958 1.00 89.00 83 ILE A O 1
ATOM 658 N N . GLN A 1 84 ? -16.541 0.657 25.943 1.00 90.12 84 GLN A N 1
ATOM 659 C CA . GLN A 1 84 ? -16.799 0.050 27.240 1.00 90.12 84 GLN A CA 1
ATOM 660 C C . GLN A 1 84 ? -15.489 -0.045 28.009 1.00 90.12 84 GLN A C 1
ATOM 662 O O . GLN A 1 84 ? -14.468 -0.472 27.466 1.00 90.12 84 GLN A O 1
ATOM 667 N N . ASP A 1 85 ? -15.529 0.331 29.281 1.00 88.94 85 ASP A N 1
ATOM 668 C CA . ASP A 1 85 ? -14.416 0.114 30.192 1.00 88.94 85 ASP A CA 1
ATOM 669 C C . ASP A 1 85 ? -14.320 -1.382 30.528 1.00 88.94 85 ASP A C 1
ATOM 671 O O . ASP A 1 85 ? -15.318 -2.021 30.844 1.00 88.94 85 ASP A O 1
ATOM 675 N N . LEU A 1 86 ? -13.131 -1.975 30.497 1.00 85.31 86 LEU A N 1
ATOM 676 C CA . LEU A 1 86 ? -12.940 -3.381 30.874 1.00 85.31 86 LEU A CA 1
ATOM 677 C C . LEU A 1 86 ? -12.675 -3.530 32.376 1.00 85.31 86 LEU A C 1
ATOM 679 O O . LEU A 1 86 ? -11.808 -4.290 32.818 1.00 85.31 86 LEU A O 1
ATOM 683 N N . ASN A 1 87 ? -13.436 -2.777 33.173 1.00 83.12 87 ASN A N 1
ATOM 684 C CA . ASN A 1 87 ? -13.252 -2.635 34.610 1.00 83.12 87 ASN A CA 1
ATOM 685 C C . ASN A 1 87 ? -11.807 -2.204 34.931 1.00 83.12 87 ASN A C 1
ATOM 687 O O . ASN A 1 87 ? -11.129 -2.800 35.769 1.00 83.12 87 ASN A O 1
ATOM 691 N N . SER A 1 88 ? -11.275 -1.245 34.175 1.00 79.19 88 SER A N 1
ATOM 692 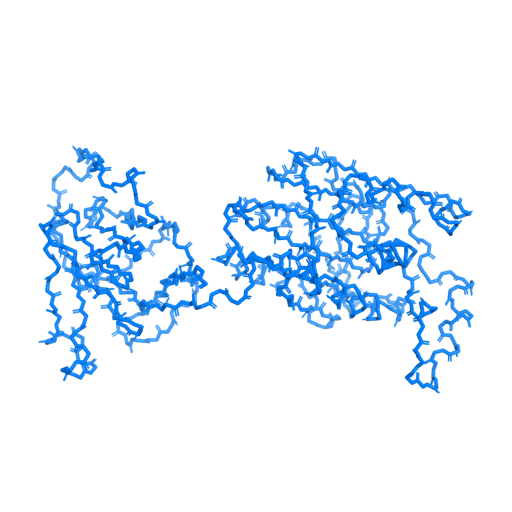C CA . SER A 1 88 ? -9.908 -0.754 34.344 1.00 79.19 88 SER A CA 1
ATOM 693 C C . SER A 1 88 ? -9.737 -0.151 35.741 1.00 79.19 88 SER A C 1
ATOM 695 O O . SER A 1 88 ? -10.646 0.476 36.287 1.00 79.19 88 SER A O 1
ATOM 697 N N . LEU A 1 89 ? -8.562 -0.328 36.351 1.00 75.50 89 LEU A N 1
ATOM 698 C CA . LEU A 1 89 ? -8.334 0.188 37.710 1.00 75.50 89 LEU A CA 1
ATOM 699 C C . LEU A 1 89 ? -8.297 1.717 37.735 1.00 75.50 89 LEU A C 1
ATOM 701 O O . LEU A 1 89 ? -8.676 2.342 38.722 1.00 75.50 89 LEU A O 1
ATOM 705 N N . ASN A 1 90 ? -7.843 2.316 36.637 1.00 75.19 90 ASN A N 1
ATOM 706 C CA . ASN A 1 90 ? -7.694 3.758 36.515 1.00 75.19 90 ASN A CA 1
ATOM 707 C C . ASN A 1 90 ? -8.925 4.434 35.876 1.00 75.19 90 ASN A C 1
ATOM 709 O O . ASN A 1 90 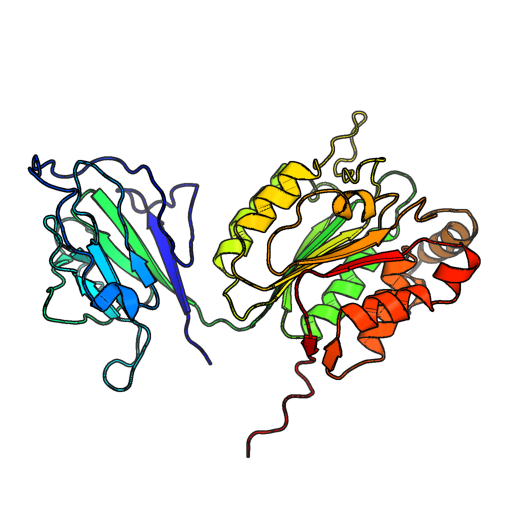? -8.997 5.662 35.855 1.00 75.19 90 ASN A O 1
ATOM 713 N N . GLY A 1 91 ? -9.902 3.652 35.406 1.00 83.31 91 GLY A N 1
ATOM 714 C CA . GLY A 1 91 ? -11.113 4.118 34.738 1.00 83.31 91 GLY A CA 1
ATOM 715 C C . GLY A 1 91 ? -10.890 4.591 33.298 1.00 83.31 91 GLY A C 1
ATOM 716 O O . GLY A 1 91 ? -9.812 5.050 32.916 1.00 83.31 91 GLY A O 1
ATOM 717 N N . THR A 1 92 ? -11.948 4.507 32.502 1.00 86.06 92 THR A N 1
ATOM 718 C CA . THR A 1 92 ? -12.067 5.144 31.185 1.00 86.06 92 THR A CA 1
ATOM 719 C C . THR A 1 92 ? -13.030 6.315 31.305 1.00 86.06 92 THR A C 1
ATOM 721 O O . THR A 1 92 ? -14.056 6.199 31.975 1.00 86.06 92 THR A O 1
ATOM 724 N N . TYR A 1 93 ? -12.727 7.436 30.662 1.00 86.81 93 TYR A N 1
ATOM 725 C CA . TYR A 1 93 ? -13.573 8.624 30.646 1.00 86.81 93 TYR A CA 1
ATOM 726 C C . TYR A 1 93 ? -13.702 9.159 29.219 1.00 86.81 93 TYR A C 1
ATOM 728 O O . TYR A 1 93 ? -12.833 8.924 28.387 1.00 86.81 93 TYR A O 1
ATOM 736 N N . ILE A 1 94 ? -14.783 9.872 28.926 1.00 85.62 94 ILE A N 1
ATOM 737 C CA . ILE A 1 94 ? -15.009 10.539 27.636 1.00 85.62 94 ILE A CA 1
ATOM 738 C C . ILE A 1 94 ? -15.323 12.001 27.925 1.00 85.62 94 ILE A C 1
ATOM 740 O O . ILE A 1 94 ? -16.067 12.271 28.871 1.00 85.62 94 ILE A O 1
ATOM 744 N N . ASN A 1 95 ? -14.766 12.948 27.167 1.00 82.44 95 ASN A N 1
ATOM 745 C CA . ASN A 1 95 ? -15.155 14.345 27.345 1.00 82.44 95 ASN A CA 1
ATOM 746 C C . ASN A 1 95 ? -16.631 14.556 26.974 1.00 82.44 95 ASN A C 1
ATOM 748 O O . ASN A 1 95 ? -17.135 14.042 25.980 1.00 82.44 95 ASN A O 1
ATOM 752 N N . ASP A 1 96 ? -17.336 15.332 27.785 1.00 71.25 96 ASP A N 1
ATOM 753 C CA . ASP A 1 96 ? -18.663 15.806 27.440 1.00 71.25 96 ASP A CA 1
ATOM 754 C C . ASP A 1 96 ? -18.509 16.994 26.492 1.00 71.25 96 ASP A C 1
ATOM 756 O O . ASP A 1 96 ? -18.155 18.102 26.902 1.00 71.25 96 ASP A O 1
ATOM 760 N N . SER A 1 97 ? -18.764 16.747 25.207 1.00 62.50 97 SER A N 1
ATOM 761 C CA . SER A 1 97 ? -18.716 17.761 24.147 1.00 62.50 97 SER A CA 1
ATOM 762 C C . SER A 1 97 ? -19.595 18.991 24.426 1.00 62.50 97 SER A C 1
ATOM 764 O O . SER A 1 97 ? -19.350 20.047 23.847 1.00 62.50 97 SER A O 1
ATOM 766 N N . ASN A 1 98 ? -20.566 18.906 25.344 1.00 63.03 98 ASN A N 1
ATOM 767 C CA . ASN A 1 98 ? -21.425 20.033 25.713 1.00 63.03 98 ASN A CA 1
ATOM 768 C C . ASN A 1 98 ? -20.803 20.993 26.743 1.00 63.03 98 ASN A C 1
ATOM 770 O O . ASN A 1 98 ? -21.321 22.091 26.928 1.00 63.03 98 ASN A O 1
ATOM 774 N N . ASN A 1 99 ? -19.709 20.612 27.411 1.00 58.41 99 ASN A N 1
ATOM 775 C CA . ASN A 1 99 ? -19.179 21.326 28.582 1.00 58.41 99 ASN A CA 1
ATOM 776 C C . ASN A 1 99 ? -17.820 22.018 28.341 1.00 58.41 99 ASN A C 1
ATOM 778 O O . ASN A 1 99 ? -17.080 22.302 29.286 1.00 58.41 99 ASN A O 1
ATOM 782 N N . GLY A 1 100 ? -17.507 22.334 27.080 1.00 53.78 100 GLY A N 1
ATOM 783 C CA . GLY A 1 100 ? -16.295 23.060 26.687 1.00 53.78 100 GLY A CA 1
ATOM 784 C C . GLY A 1 100 ? -15.011 22.220 26.743 1.00 53.78 100 GLY A C 1
ATOM 785 O O . GLY A 1 100 ? -14.981 21.107 27.259 1.00 53.78 100 GLY A O 1
ATOM 786 N N . ASN A 1 101 ? -13.917 22.763 26.198 1.00 51.25 101 ASN A N 1
ATOM 787 C CA . ASN A 1 101 ? -12.630 22.063 26.039 1.00 51.25 101 ASN A CA 1
ATOM 788 C C . ASN A 1 101 ? -11.833 21.868 27.348 1.00 51.25 101 ASN A C 1
ATOM 790 O O . ASN A 1 101 ? -10.660 21.499 27.294 1.00 51.25 101 ASN A O 1
ATOM 794 N N . ASP A 1 102 ? -12.419 22.128 28.520 1.00 55.88 102 ASP A N 1
ATOM 795 C CA . ASP A 1 102 ? -11.718 21.976 29.797 1.00 55.88 102 ASP A CA 1
ATOM 796 C C . ASP A 1 102 ? -11.703 20.497 30.224 1.00 55.88 102 ASP A C 1
ATOM 798 O O . ASP A 1 102 ? -12.624 19.975 30.859 1.00 55.88 102 ASP A O 1
ATOM 802 N N . ILE A 1 103 ? -10.625 19.813 29.836 1.00 53.78 103 ILE A N 1
ATOM 803 C CA . ILE A 1 103 ? -10.397 18.365 29.991 1.00 53.78 103 ILE A CA 1
ATOM 804 C C . ILE A 1 103 ? -10.543 17.916 31.460 1.00 53.78 103 ILE A C 1
ATOM 806 O O . ILE A 1 103 ? -10.885 16.766 31.731 1.00 53.78 103 ILE A O 1
ATOM 810 N N . ASN A 1 104 ? -10.330 18.824 32.418 1.00 55.41 104 ASN A N 1
ATOM 811 C CA . ASN A 1 104 ? -10.267 18.502 33.844 1.00 55.41 104 ASN A CA 1
ATOM 812 C C . ASN A 1 104 ? -11.610 18.569 34.589 1.00 55.41 104 ASN A C 1
ATOM 814 O O . ASN A 1 104 ? -11.663 18.150 35.745 1.00 55.41 104 ASN A O 1
ATOM 818 N N . LYS A 1 105 ? -12.684 19.099 33.987 1.00 54.34 105 LYS A N 1
ATOM 819 C CA . LYS A 1 105 ? -13.964 19.318 34.698 1.00 54.34 105 LYS A CA 1
ATOM 820 C C . LYS A 1 105 ? -15.170 18.585 34.115 1.00 54.34 105 LYS A C 1
ATOM 822 O O . LYS A 1 105 ? -16.200 18.522 34.781 1.00 54.34 105 LYS A O 1
ATOM 827 N N . SER A 1 106 ? -15.032 17.984 32.935 1.00 59.22 106 SER A N 1
ATOM 828 C CA . SER A 1 106 ? -16.190 17.636 32.105 1.00 59.22 106 SER A CA 1
ATOM 829 C C . SER A 1 106 ? -16.103 16.240 31.484 1.00 59.22 106 SER A C 1
ATOM 831 O O . SER A 1 106 ? -16.444 16.077 30.317 1.00 59.22 106 SER A O 1
ATOM 833 N N . SER A 1 107 ? -15.600 15.228 32.197 1.00 73.75 107 SER A N 1
ATOM 834 C CA . SER A 1 107 ? -15.479 13.873 31.644 1.00 73.75 107 SER A CA 1
ATOM 835 C C . SER A 1 107 ? -16.486 12.891 32.262 1.00 73.75 107 SER A C 1
ATOM 837 O O . SER A 1 107 ? -16.608 12.759 33.481 1.00 73.75 107 SER A O 1
ATOM 839 N N . ARG A 1 108 ? -17.244 12.185 31.410 1.00 86.81 108 ARG A N 1
ATOM 840 C CA . ARG A 1 108 ? -18.153 11.100 31.812 1.00 86.81 108 ARG A CA 1
ATOM 841 C C . ARG A 1 108 ? -17.334 9.829 31.996 1.00 86.81 108 ARG A C 1
ATOM 843 O O . ARG A 1 108 ? -16.698 9.368 31.051 1.00 86.81 108 ARG A O 1
ATOM 850 N N . LYS A 1 109 ? -17.382 9.231 33.188 1.00 87.75 109 LYS A N 1
ATOM 851 C CA . LYS A 1 109 ? -16.788 7.909 33.430 1.00 87.75 109 LYS A CA 1
ATOM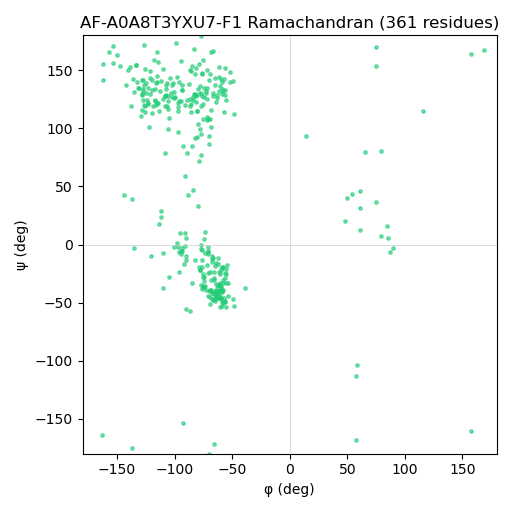 852 C C . LYS A 1 109 ? -17.552 6.837 32.647 1.00 87.75 109 LYS A C 1
ATOM 854 O O . LYS A 1 109 ? -18.777 6.763 32.734 1.00 87.75 109 LYS A O 1
ATOM 859 N N . VAL A 1 110 ? -16.826 6.003 31.911 1.00 89.19 110 VAL A N 1
ATOM 860 C CA . VAL A 1 110 ? -17.361 4.840 31.201 1.00 89.19 110 VAL A CA 1
ATOM 861 C C . VAL A 1 110 ? -17.495 3.683 32.185 1.00 89.19 110 VAL A C 1
ATOM 863 O O . VAL A 1 110 ? -16.551 3.357 32.905 1.00 89.19 110 VAL A O 1
ATOM 866 N N . SER A 1 111 ? -18.684 3.085 32.247 1.00 87.25 111 SER A N 1
ATOM 867 C CA . SER A 1 111 ? -18.943 1.926 33.101 1.00 87.25 111 SER A CA 1
ATOM 868 C C . SER A 1 111 ? -18.466 0.636 32.436 1.00 87.25 111 SER 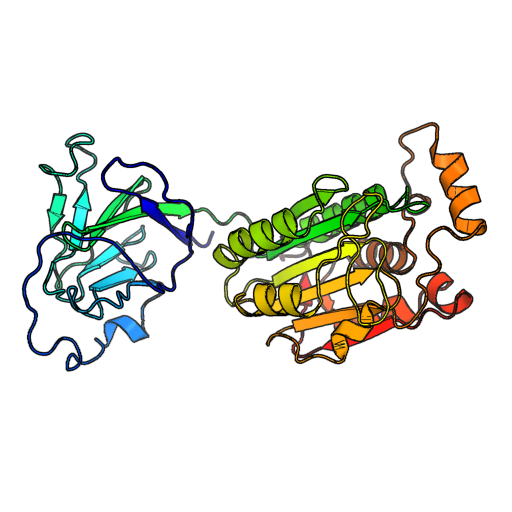A C 1
ATOM 870 O O . SER A 1 111 ? -18.508 0.502 31.215 1.00 87.25 111 SER A O 1
ATOM 872 N N . ALA A 1 112 ? -18.102 -0.358 33.248 1.00 86.88 112 ALA A N 1
ATOM 873 C CA . ALA A 1 112 ? -17.867 -1.712 32.760 1.00 86.88 112 ALA A CA 1
ATOM 874 C C . ALA A 1 112 ? -19.155 -2.450 32.366 1.00 86.88 112 ALA A C 1
ATOM 876 O O . ALA A 1 112 ? -19.104 -3.435 31.636 1.00 86.88 112 ALA A O 1
ATOM 877 N N . SER A 1 113 ? -20.317 -1.982 32.824 1.00 87.69 113 SER A N 1
ATOM 878 C CA . SER A 1 113 ? -21.624 -2.579 32.519 1.00 87.69 113 SER A CA 1
ATOM 879 C C . SER A 1 113 ? -22.343 -1.945 31.324 1.00 87.69 113 SER A C 1
ATOM 881 O O . SER A 1 113 ? -23.400 -2.431 30.932 1.00 87.69 113 SER A O 1
ATOM 883 N N . GLU A 1 114 ? -21.806 -0.865 30.752 1.00 88.88 114 GLU A N 1
ATOM 884 C CA . GLU A 1 114 ? -22.485 -0.065 29.731 1.00 88.88 114 GLU A CA 1
ATOM 885 C C . GLU A 1 114 ? -21.550 0.213 28.550 1.00 88.88 114 GLU A C 1
ATOM 887 O O . GLU A 1 114 ? -20.373 0.517 28.733 1.00 88.88 114 GLU A O 1
ATOM 892 N N . ARG A 1 115 ? -22.094 0.149 27.331 1.00 90.19 115 ARG A N 1
ATOM 893 C CA . ARG A 1 115 ? -21.441 0.674 26.129 1.00 90.19 115 ARG A CA 1
ATOM 894 C C . ARG A 1 115 ? -21.882 2.115 25.924 1.00 90.19 115 ARG A C 1
ATOM 896 O O . ARG A 1 115 ? -23.070 2.367 25.736 1.00 90.19 115 ARG A O 1
ATOM 903 N N . ILE A 1 116 ? -20.937 3.046 25.929 1.00 90.81 116 ILE A N 1
ATOM 904 C CA . ILE A 1 116 ? -21.217 4.462 25.693 1.00 90.81 116 ILE A CA 1
ATOM 905 C C . ILE A 1 116 ? -20.963 4.776 24.217 1.00 90.81 116 ILE A C 1
ATOM 907 O O . ILE A 1 116 ? -19.854 4.527 23.743 1.00 90.81 116 ILE A O 1
ATOM 911 N N . PRO A 1 117 ? -21.954 5.303 23.474 1.00 89.81 117 PRO A N 1
ATOM 912 C CA . PRO A 1 117 ? -21.757 5.732 22.093 1.00 89.81 117 PRO A CA 1
ATOM 913 C C . PRO A 1 117 ? -20.659 6.797 21.995 1.00 89.81 117 PRO A C 1
ATOM 915 O O . PRO A 1 117 ? -20.685 7.765 22.749 1.00 89.81 117 PRO A O 1
ATOM 918 N N . LEU A 1 118 ? -19.732 6.615 21.058 1.00 84.00 118 LEU A N 1
ATOM 919 C CA . LEU A 1 118 ? -18.687 7.572 20.713 1.00 84.00 118 LEU A CA 1
ATOM 920 C C . LEU A 1 118 ? -19.135 8.459 19.553 1.00 84.00 118 LEU A C 1
ATOM 922 O O . LEU A 1 118 ? -19.692 7.974 18.562 1.00 84.00 118 LEU A O 1
ATOM 926 N N . ARG A 1 119 ? -18.847 9.755 19.658 1.00 83.81 119 ARG A N 1
ATOM 927 C CA . ARG A 1 119 ? -19.076 10.758 18.613 1.00 83.81 119 ARG A CA 1
ATOM 928 C C . ARG A 1 119 ? -17.760 11.238 18.027 1.00 83.81 119 ARG A C 1
ATOM 930 O O . ARG A 1 119 ? -16.735 11.289 18.701 1.00 83.81 119 ARG A O 1
ATOM 937 N N . ASN A 1 120 ? -17.805 11.638 16.761 1.00 75.31 120 ASN A N 1
ATOM 938 C CA . ASN A 1 120 ? -16.643 12.189 16.080 1.00 75.31 120 ASN A CA 1
ATOM 939 C C . ASN A 1 120 ? -16.077 13.408 16.835 1.00 75.31 120 ASN A C 1
ATOM 941 O O . ASN A 1 120 ? -16.814 14.343 17.145 1.00 75.31 120 ASN A O 1
ATOM 945 N N . GLY A 1 121 ? -14.774 13.394 17.108 1.00 70.19 121 GLY A N 1
ATOM 946 C CA . GLY A 1 121 ? -14.066 14.433 17.853 1.00 70.19 121 GLY A CA 1
ATOM 947 C C . GLY A 1 121 ? -14.069 14.260 19.375 1.00 70.19 121 GLY A C 1
ATOM 948 O O . GLY A 1 121 ? -13.374 15.020 20.050 1.00 70.19 121 GLY A O 1
ATOM 949 N N . GLU A 1 122 ? -14.795 13.281 19.930 1.00 78.25 122 GLU A N 1
ATOM 950 C CA . GLU A 1 122 ? -14.758 13.013 21.371 1.00 78.25 122 GLU A CA 1
ATOM 951 C C . GLU A 1 122 ? -13.380 12.536 21.821 1.00 78.25 122 GLU A C 1
ATOM 953 O O . GLU A 1 122 ? -12.686 11.785 21.134 1.00 78.25 122 GLU A O 1
ATOM 958 N N . MET A 1 123 ? -12.990 12.977 23.011 1.00 74.38 123 MET A N 1
ATOM 959 C CA . MET A 1 123 ? -11.732 12.608 23.639 1.00 74.38 123 MET A CA 1
ATOM 960 C C . MET A 1 123 ? -11.966 11.458 24.613 1.00 74.38 123 MET A C 1
ATOM 962 O O . MET A 1 123 ? -12.627 11.637 25.633 1.00 74.38 123 MET A O 1
ATOM 966 N N . VAL A 1 124 ? -11.392 10.295 24.322 1.00 80.00 124 VAL A N 1
ATOM 967 C CA . VAL A 1 124 ? -11.314 9.144 25.222 1.00 80.00 124 VAL A CA 1
ATOM 968 C C . VAL A 1 124 ? -10.083 9.289 26.107 1.00 80.00 124 VAL A C 1
ATOM 970 O O . VAL A 1 124 ? -8.953 9.321 25.628 1.00 80.00 124 VAL A O 1
ATOM 973 N N . LEU A 1 125 ? -10.300 9.348 27.411 1.00 79.12 125 LEU A N 1
ATOM 974 C CA . LEU A 1 125 ? -9.289 9.463 28.451 1.00 79.12 125 LEU A CA 1
ATOM 975 C C . LEU A 1 125 ? -9.149 8.110 29.154 1.00 79.12 125 LEU A C 1
ATOM 977 O O . LEU A 1 125 ? -10.085 7.622 29.788 1.00 79.12 125 LEU A O 1
ATOM 981 N N . LEU A 1 126 ? -7.978 7.493 29.054 1.00 76.44 126 LEU A N 1
ATOM 982 C CA . LEU A 1 126 ? -7.631 6.295 29.812 1.00 76.44 126 LEU A CA 1
ATOM 983 C C . LEU A 1 126 ? -6.832 6.751 31.028 1.00 76.44 126 LEU A C 1
ATOM 985 O O . LEU A 1 126 ? -5.622 7.000 30.945 1.00 76.44 126 LEU A O 1
ATOM 989 N N . SER A 1 127 ? -7.524 6.898 32.158 1.00 68.69 127 SER A N 1
ATOM 990 C CA . SER A 1 127 ? -7.054 7.668 33.320 1.00 68.69 127 SER A CA 1
ATOM 991 C C . SER A 1 127 ? -6.725 9.141 33.004 1.00 68.69 127 SER A C 1
ATOM 993 O O . SER A 1 127 ? -7.003 9.638 31.917 1.00 68.69 127 SER A O 1
ATOM 995 N N . ASP A 1 128 ? -6.070 9.831 33.942 1.00 59.50 128 ASP A N 1
ATOM 996 C CA . ASP A 1 128 ? -5.555 11.201 33.780 1.00 59.50 128 ASP A CA 1
ATOM 997 C C . ASP A 1 128 ? -4.283 11.280 32.890 1.00 59.50 128 ASP A C 1
ATOM 999 O O . ASP A 1 128 ? -3.630 12.326 32.817 1.00 59.50 128 ASP A O 1
ATOM 1003 N N . ALA A 1 129 ? -3.846 10.161 32.292 1.00 58.91 129 ALA A N 1
ATOM 1004 C CA . ALA A 1 129 ? -2.521 10.024 31.674 1.00 58.91 129 ALA A CA 1
ATOM 1005 C C . ALA A 1 129 ? -2.532 9.924 30.143 1.00 58.91 129 ALA A C 1
ATOM 1007 O O . ALA A 1 129 ? -1.629 10.456 29.494 1.00 58.91 129 ALA A O 1
ATOM 1008 N N . ILE A 1 130 ? -3.518 9.236 29.562 1.00 67.81 130 ILE A N 1
ATOM 1009 C CA . ILE A 1 130 ? -3.555 8.958 28.125 1.00 67.81 130 ILE A CA 1
ATOM 1010 C C . ILE A 1 130 ? -4.872 9.466 27.563 1.00 67.81 130 ILE A C 1
ATOM 1012 O O . ILE A 1 130 ? -5.932 9.159 28.099 1.00 67.81 130 ILE A O 1
ATOM 1016 N N . SER A 1 131 ? -4.799 10.224 26.473 1.00 67.69 131 SER A N 1
ATOM 1017 C CA . SER A 1 131 ? -5.976 10.716 25.772 1.00 67.69 131 SER A CA 1
ATOM 1018 C C . SER A 1 131 ? -5.903 10.387 24.285 1.00 67.69 131 SER A C 1
ATOM 1020 O O . SER A 1 131 ? -4.830 10.452 23.676 1.00 67.69 131 SER A O 1
ATOM 1022 N N . PHE A 1 132 ? -7.049 10.031 23.720 1.00 70.88 132 PHE A N 1
ATOM 1023 C CA . PHE A 1 132 ? -7.236 9.746 22.308 1.00 70.88 132 PHE A CA 1
ATOM 1024 C C . PHE A 1 132 ? -8.399 10.577 21.799 1.00 70.88 132 PHE A C 1
ATOM 1026 O O . PHE A 1 132 ? -9.460 10.550 22.414 1.00 70.88 132 PHE A O 1
ATOM 1033 N N . SER A 1 133 ? -8.257 11.259 20.669 1.00 67.25 133 SER A N 1
ATOM 1034 C CA . SER A 1 133 ? -9.435 11.711 19.936 1.00 67.25 133 SER A CA 1
ATOM 1035 C C . SER A 1 133 ? -9.967 10.568 19.091 1.00 67.25 133 SER A C 1
ATOM 1037 O O . SER A 1 133 ? -9.226 9.934 18.337 1.00 67.25 133 SER A O 1
ATOM 1039 N N . PHE A 1 134 ? -11.260 10.318 19.227 1.00 69.31 134 PHE A N 1
ATOM 1040 C CA . PHE A 1 134 ? -11.995 9.410 18.379 1.00 69.31 134 PHE A CA 1
ATOM 1041 C C . PHE A 1 134 ? -12.423 10.132 17.108 1.00 69.31 134 PHE A C 1
ATOM 1043 O O . PHE A 1 134 ? -13.066 11.182 17.157 1.00 69.31 134 PHE A O 1
ATOM 1050 N N . THR A 1 135 ? -12.096 9.545 15.963 1.00 63.34 135 THR A N 1
ATOM 1051 C CA . THR A 1 135 ? -12.568 10.024 14.671 1.00 63.34 135 THR A CA 1
ATOM 1052 C C . THR A 1 135 ? -13.241 8.887 13.929 1.00 63.34 135 THR A C 1
ATOM 1054 O O . THR A 1 135 ? -12.624 7.858 13.643 1.00 63.34 135 THR A O 1
ATOM 1057 N N . GLU A 1 136 ? -14.523 9.073 13.623 1.00 65.31 136 GLU A N 1
ATOM 1058 C CA . GLU A 1 136 ? -15.219 8.187 12.699 1.00 65.31 136 GLU A CA 1
ATOM 1059 C C . GLU A 1 136 ? -14.756 8.546 11.288 1.00 65.31 136 GLU A C 1
ATOM 1061 O O . GLU A 1 136 ? -14.888 9.689 10.851 1.00 65.31 136 GLU A O 1
ATOM 1066 N N . ILE A 1 137 ? -14.174 7.575 10.592 1.00 60.56 137 ILE A N 1
ATOM 1067 C CA . ILE A 1 137 ? -13.731 7.737 9.214 1.00 60.56 137 ILE A CA 1
ATOM 1068 C C . ILE A 1 137 ? -14.712 6.975 8.335 1.00 60.56 137 ILE A C 1
ATOM 1070 O O . ILE A 1 137 ? -14.852 5.751 8.439 1.00 60.56 137 ILE A O 1
ATOM 1074 N N . GLU A 1 138 ? -15.369 7.696 7.432 1.00 55.12 138 GLU A N 1
ATOM 1075 C CA . GLU A 1 138 ? -15.998 7.064 6.283 1.00 55.12 138 GLU A CA 1
ATOM 1076 C C . GLU A 1 138 ? -14.892 6.563 5.364 1.00 55.12 138 GLU A C 1
ATOM 1078 O O . GLU A 1 138 ? -14.163 7.335 4.738 1.00 55.12 138 GLU A O 1
ATOM 1083 N N . GLN A 1 139 ? -14.723 5.246 5.316 1.00 57.94 139 GLN A N 1
ATOM 1084 C CA . GLN A 1 139 ? -13.769 4.666 4.397 1.00 57.94 139 GLN A CA 1
ATOM 1085 C C . GLN A 1 139 ? -14.393 4.683 3.000 1.00 57.94 139 GLN A C 1
ATOM 1087 O O . GLN A 1 139 ? -15.166 3.799 2.636 1.00 57.94 139 GLN A O 1
ATOM 1092 N N . ALA A 1 140 ? -14.077 5.725 2.232 1.00 61.41 140 ALA A N 1
ATOM 1093 C CA . ALA A 1 140 ? -14.557 5.865 0.860 1.00 61.41 140 ALA A CA 1
ATOM 1094 C C . ALA A 1 140 ? -14.012 4.768 -0.071 1.00 61.41 140 ALA A C 1
ATOM 1096 O O . ALA A 1 140 ? -14.570 4.550 -1.141 1.00 61.41 140 ALA A O 1
ATOM 1097 N N . THR A 1 141 ? -12.933 4.091 0.335 1.00 69.69 141 THR A N 1
ATOM 1098 C CA . THR A 1 141 ? -12.250 3.078 -0.468 1.00 69.69 141 THR A CA 1
ATOM 1099 C C . THR A 1 141 ? -11.781 1.885 0.358 1.00 69.69 141 THR A C 1
ATOM 1101 O O . THR A 1 141 ? -11.465 2.028 1.540 1.00 69.69 141 THR A O 1
ATOM 1104 N N . LYS A 1 142 ? -11.715 0.698 -0.248 1.00 81.19 142 LYS A N 1
ATOM 1105 C CA . LYS A 1 142 ? -11.240 -0.516 0.419 1.00 81.19 142 LYS A CA 1
ATOM 1106 C C . LYS A 1 142 ? -9.718 -0.677 0.386 1.00 81.19 142 LYS A C 1
ATOM 1108 O O . LYS A 1 142 ? -9.161 -1.238 1.337 1.00 81.19 142 LYS A O 1
ATOM 1113 N N . ASN A 1 143 ? -9.048 -0.218 -0.672 1.00 93.12 143 ASN A N 1
ATOM 1114 C CA . ASN A 1 143 ? -7.624 -0.469 -0.905 1.00 93.12 143 ASN A CA 1
ATOM 1115 C C . ASN A 1 143 ? -6.802 0.822 -0.848 1.00 93.12 143 ASN A C 1
ATOM 1117 O O . ASN A 1 143 ? -7.309 1.925 -1.045 1.00 93.12 143 ASN A O 1
ATOM 1121 N N . TYR A 1 144 ? -5.507 0.683 -0.582 1.00 94.69 144 TYR A N 1
ATOM 1122 C CA . TYR A 1 144 ? -4.591 1.815 -0.446 1.00 94.69 144 TYR A CA 1
ATOM 1123 C C . TYR A 1 144 ? -3.316 1.567 -1.227 1.00 94.69 144 TYR A C 1
ATOM 1125 O O . TYR A 1 144 ? -2.929 0.418 -1.430 1.00 94.69 144 TYR A O 1
ATOM 1133 N N . GLY A 1 145 ? -2.629 2.624 -1.640 1.00 97.44 145 GLY A N 1
ATOM 1134 C CA . GLY A 1 145 ? -1.344 2.462 -2.295 1.00 97.44 145 GLY A CA 1
ATOM 1135 C C . GLY A 1 145 ? -0.412 3.648 -2.153 1.00 97.44 145 GLY A C 1
ATOM 1136 O O . GLY A 1 145 ? -0.842 4.781 -1.972 1.00 97.44 145 GLY A O 1
ATOM 1137 N N . LEU A 1 146 ? 0.875 3.361 -2.282 1.00 98.31 146 LEU A N 1
ATOM 1138 C CA . LEU A 1 146 ? 1.938 4.332 -2.459 1.00 98.31 146 LEU A CA 1
ATOM 1139 C C . LEU A 1 146 ? 2.603 4.060 -3.807 1.00 98.31 146 LEU A C 1
ATOM 1141 O O . LEU A 1 146 ? 3.141 2.973 -4.028 1.00 98.31 146 LEU A O 1
ATOM 1145 N N . VAL A 1 147 ? 2.562 5.045 -4.701 1.00 98.12 147 VAL A N 1
ATOM 1146 C CA . VAL A 1 147 ? 3.295 5.018 -5.971 1.00 98.12 147 VAL A CA 1
ATOM 1147 C C . VAL A 1 147 ? 4.491 5.961 -5.872 1.00 98.12 147 VAL A C 1
ATOM 1149 O O . VAL A 1 147 ? 4.359 7.122 -5.485 1.00 98.12 147 VAL A O 1
ATOM 1152 N N . VAL A 1 148 ? 5.675 5.460 -6.199 1.00 96.75 148 VAL A N 1
ATOM 1153 C CA . VAL A 1 148 ? 6.935 6.191 -6.073 1.00 96.75 148 VAL A CA 1
ATOM 1154 C C . VAL A 1 148 ? 7.604 6.275 -7.435 1.00 96.75 148 VAL A C 1
ATOM 1156 O O . VAL A 1 148 ? 7.766 5.262 -8.115 1.00 96.75 148 VAL A O 1
ATOM 1159 N N . GLY A 1 149 ? 7.994 7.482 -7.833 1.00 93.69 149 GLY A N 1
ATOM 1160 C CA . GLY A 1 149 ? 8.747 7.721 -9.059 1.00 93.69 149 GLY A CA 1
ATOM 1161 C C . GLY A 1 149 ? 9.989 8.547 -8.788 1.00 93.69 149 GLY A C 1
ATOM 1162 O O . GLY A 1 149 ? 9.895 9.601 -8.172 1.00 93.69 149 GLY A O 1
ATOM 1163 N N . HIS A 1 150 ? 11.146 8.102 -9.265 1.00 89.50 150 HIS A N 1
ATOM 1164 C CA . HIS A 1 150 ? 12.386 8.862 -9.139 1.00 89.50 150 HIS A CA 1
ATOM 1165 C C . HIS A 1 150 ? 13.093 9.001 -10.498 1.00 89.50 150 HIS A C 1
ATOM 1167 O O . HIS A 1 150 ? 13.617 8.021 -11.038 1.00 89.50 150 HIS A O 1
ATOM 1173 N N . TYR A 1 151 ? 13.136 10.219 -11.065 1.00 78.12 151 TYR A N 1
ATOM 1174 C CA . TYR A 1 151 ? 13.865 10.508 -12.310 1.00 78.12 151 TYR A CA 1
ATOM 1175 C C . TYR A 1 151 ? 15.384 10.667 -12.057 1.00 78.12 151 TYR A C 1
ATOM 1177 O O . TYR A 1 151 ? 15.981 11.737 -12.132 1.00 78.12 151 TYR A O 1
ATOM 1185 N N . GLY A 1 152 ? 16.091 9.575 -11.767 1.00 72.75 152 GLY A N 1
ATOM 1186 C CA . GLY A 1 152 ? 17.559 9.596 -11.758 1.00 72.75 152 GLY A CA 1
ATOM 1187 C C . GLY A 1 152 ? 18.135 9.623 -13.184 1.00 72.75 152 GLY A C 1
ATOM 1188 O O . GLY A 1 152 ? 17.805 8.772 -14.013 1.00 72.75 152 GLY A O 1
ATOM 1189 N N . GLY A 1 153 ? 19.015 10.579 -13.501 1.00 74.12 153 GLY A N 1
ATOM 1190 C CA . GLY A 1 153 ? 19.742 10.633 -14.779 1.00 74.12 153 GLY A CA 1
ATOM 1191 C C . GLY A 1 153 ? 18.837 10.691 -16.022 1.00 74.12 153 GLY A C 1
ATOM 1192 O O . GLY A 1 153 ? 18.288 11.739 -16.361 1.00 74.12 153 GLY A O 1
ATOM 1193 N N . ASN A 1 154 ? 18.713 9.562 -16.723 1.00 72.12 154 ASN A N 1
ATOM 1194 C CA . ASN A 1 154 ? 18.006 9.436 -18.003 1.00 72.12 154 ASN A CA 1
ATOM 1195 C C . ASN A 1 154 ? 16.517 9.057 -17.880 1.00 72.12 154 ASN A C 1
ATOM 1197 O O . ASN A 1 154 ? 15.823 8.984 -18.895 1.00 72.12 154 ASN A O 1
ATOM 1201 N N . LEU A 1 155 ? 16.012 8.852 -16.660 1.00 78.62 155 LEU A N 1
ATOM 1202 C CA . LEU A 1 155 ? 14.662 8.352 -16.373 1.00 78.62 155 LEU A CA 1
ATOM 1203 C C . LEU A 1 155 ? 13.577 9.445 -16.365 1.00 78.62 155 LEU A C 1
ATOM 1205 O O . LEU A 1 155 ? 12.741 9.521 -15.475 1.00 78.62 155 LEU A O 1
ATOM 1209 N N . LYS A 1 156 ? 13.564 10.324 -17.372 1.00 76.88 156 LYS A N 1
ATOM 1210 C CA . LYS A 1 156 ? 12.642 11.482 -17.417 1.00 76.88 156 LYS A CA 1
ATOM 1211 C C . LYS A 1 156 ? 11.156 11.116 -17.567 1.00 76.88 156 LYS A C 1
ATOM 1213 O O . LYS A 1 156 ? 10.308 11.992 -17.436 1.00 76.88 156 LYS A O 1
ATOM 1218 N N . GLY A 1 157 ? 10.835 9.860 -17.884 1.00 81.81 157 GLY A N 1
ATOM 1219 C CA . GLY A 1 157 ? 9.463 9.399 -18.110 1.00 81.81 157 GLY A CA 1
ATOM 1220 C C . GLY A 1 157 ? 8.786 8.753 -16.900 1.00 81.81 157 GLY A C 1
ATOM 1221 O O . GLY A 1 157 ? 7.584 8.519 -16.958 1.00 81.81 157 GLY A O 1
ATOM 1222 N N . THR A 1 158 ? 9.502 8.533 -15.794 1.00 85.00 158 THR A N 1
ATOM 1223 C CA . THR A 1 158 ? 8.978 7.861 -14.591 1.00 85.00 158 THR A CA 1
ATOM 1224 C C . THR A 1 158 ? 7.714 8.520 -14.028 1.00 85.00 158 THR A C 1
ATOM 1226 O O . THR A 1 158 ? 6.809 7.847 -13.539 1.00 85.00 158 THR A O 1
ATOM 1229 N N . LEU A 1 159 ? 7.603 9.845 -14.157 1.00 86.88 159 LEU A N 1
ATOM 1230 C CA . LEU A 1 159 ? 6.411 10.597 -13.767 1.00 86.88 159 LEU A CA 1
ATOM 1231 C C . LEU A 1 159 ? 5.146 10.130 -14.505 1.00 86.88 159 LEU A C 1
ATOM 1233 O O . LEU A 1 159 ? 4.066 10.055 -13.915 1.00 86.88 159 LEU A O 1
ATOM 1237 N N . ASN A 1 160 ? 5.265 9.830 -15.799 1.00 88.31 160 ASN A N 1
ATOM 1238 C CA . ASN A 1 160 ? 4.141 9.339 -16.588 1.00 88.31 160 ASN A CA 1
ATOM 1239 C C . ASN A 1 160 ? 3.754 7.927 -16.153 1.00 88.31 160 ASN A C 1
ATOM 1241 O O . ASN A 1 160 ? 2.562 7.643 -16.052 1.00 88.31 160 ASN A O 1
ATOM 1245 N N . ASP A 1 161 ? 4.739 7.083 -15.851 1.00 90.69 161 ASP A N 1
ATOM 1246 C CA . ASP A 1 161 ? 4.540 5.706 -15.394 1.00 90.69 161 ASP A CA 1
ATOM 1247 C C . ASP A 1 161 ? 3.706 5.705 -14.109 1.00 90.69 161 ASP A C 1
ATOM 1249 O O . ASP A 1 161 ? 2.623 5.115 -14.063 1.00 90.69 161 ASP A O 1
ATOM 1253 N N . VAL A 1 162 ? 4.146 6.486 -13.116 1.00 93.31 162 VAL A N 1
ATOM 1254 C CA . VAL A 1 162 ? 3.450 6.685 -11.838 1.00 93.31 162 VAL A CA 1
ATOM 1255 C C . VAL A 1 162 ? 2.020 7.180 -12.046 1.00 93.31 162 VAL A C 1
ATOM 1257 O O . VAL A 1 162 ? 1.076 6.558 -11.559 1.00 93.31 162 VAL A O 1
ATOM 1260 N N . ARG A 1 163 ? 1.825 8.272 -12.797 1.00 92.25 163 ARG A N 1
ATOM 1261 C CA . ARG A 1 163 ? 0.496 8.886 -12.975 1.00 92.25 163 ARG A CA 1
ATOM 1262 C C . ARG A 1 163 ? -0.481 7.980 -13.720 1.00 92.25 163 ARG A C 1
ATOM 1264 O O . ARG A 1 163 ? -1.662 7.929 -13.379 1.00 92.25 163 ARG A O 1
ATOM 1271 N N . LYS A 1 164 ? -0.011 7.275 -14.752 1.00 93.00 164 LYS A N 1
ATOM 1272 C CA . LYS A 1 164 ? -0.852 6.370 -15.546 1.00 93.00 164 LYS A CA 1
ATOM 1273 C C . LYS A 1 164 ? -1.265 5.151 -14.736 1.00 93.00 164 LYS A C 1
ATOM 1275 O O . LYS A 1 164 ? -2.442 4.803 -14.744 1.00 93.00 164 LYS A O 1
ATOM 1280 N N . LEU A 1 165 ? -0.331 4.541 -14.011 1.00 95.56 165 LEU A N 1
ATOM 1281 C CA . LEU A 1 165 ? -0.635 3.388 -13.169 1.00 95.56 165 LEU A CA 1
ATOM 1282 C C . LEU A 1 165 ? -1.524 3.760 -11.989 1.00 95.56 165 LEU A C 1
ATOM 1284 O O . LEU A 1 165 ? -2.498 3.053 -11.743 1.00 95.56 165 LEU A O 1
ATOM 1288 N N . LYS A 1 166 ? -1.263 4.896 -11.332 1.00 95.81 166 LYS A N 1
ATOM 1289 C CA . LYS A 1 166 ? -2.145 5.447 -10.296 1.00 95.81 166 LYS A CA 1
ATOM 1290 C C . LYS A 1 166 ? -3.596 5.487 -10.774 1.00 95.81 166 LYS A C 1
ATOM 1292 O O . LYS A 1 166 ? -4.455 4.881 -10.144 1.00 95.81 166 LYS A O 1
ATOM 1297 N N . SER A 1 167 ? -3.844 6.087 -11.940 1.00 94.50 167 SER A N 1
ATOM 1298 C CA . SER A 1 167 ? -5.193 6.182 -12.507 1.00 94.50 167 SER A CA 1
ATOM 1299 C C . SER A 1 167 ? -5.844 4.814 -12.766 1.00 94.50 167 SER A C 1
ATOM 1301 O O . SER A 1 167 ? -7.047 4.662 -12.561 1.00 94.50 167 SER A O 1
ATOM 1303 N N . GLU A 1 168 ? -5.090 3.797 -13.199 1.00 94.75 168 GLU A N 1
ATOM 1304 C CA . GLU A 1 168 ? -5.653 2.455 -13.417 1.00 94.75 168 GLU A CA 1
ATOM 1305 C C . GLU A 1 168 ? -5.934 1.693 -12.115 1.00 94.75 168 GLU A C 1
ATOM 1307 O O . GLU A 1 168 ? -6.876 0.894 -12.067 1.00 94.75 168 GLU A O 1
ATOM 1312 N N . PHE A 1 169 ? -5.154 1.924 -11.059 1.00 95.88 169 PHE A N 1
ATOM 1313 C CA . PHE A 1 169 ? -5.427 1.343 -9.746 1.00 95.88 169 PHE A CA 1
ATOM 1314 C C . PHE A 1 169 ? -6.564 2.068 -9.017 1.00 95.88 169 PHE A C 1
ATOM 1316 O O . PHE A 1 169 ? -7.374 1.406 -8.377 1.00 95.88 169 PHE A O 1
ATOM 1323 N N . GLU A 1 170 ? -6.715 3.385 -9.166 1.00 93.69 170 GLU A N 1
ATOM 1324 C CA . GLU A 1 170 ? -7.845 4.134 -8.587 1.00 93.69 170 GLU A CA 1
ATOM 1325 C C . GLU A 1 170 ? -9.203 3.628 -9.108 1.00 93.69 170 GLU A C 1
ATOM 1327 O O . GLU A 1 170 ? -10.153 3.488 -8.340 1.00 93.69 170 GLU A O 1
ATOM 1332 N N . LYS A 1 171 ? -9.287 3.207 -10.381 1.00 92.69 171 LYS A N 1
ATOM 1333 C CA . LYS A 1 171 ? -10.479 2.529 -10.946 1.00 92.69 171 LYS A CA 1
ATOM 1334 C C . LYS A 1 171 ? -10.814 1.189 -10.271 1.00 92.69 171 LYS A C 1
ATOM 1336 O O . LYS A 1 171 ? -11.877 0.619 -10.519 1.00 92.69 171 LYS A O 1
ATOM 1341 N N . ARG A 1 172 ? -9.906 0.663 -9.449 1.00 92.62 172 ARG A N 1
ATOM 1342 C CA . ARG A 1 172 ? -9.999 -0.615 -8.725 1.00 92.62 172 ARG A CA 1
ATOM 1343 C C . ARG A 1 172 ? -10.121 -0.416 -7.220 1.00 92.62 172 ARG A C 1
ATOM 1345 O O . ARG A 1 172 ? -9.696 -1.265 -6.439 1.00 92.62 172 ARG A O 1
ATOM 1352 N N . ASP A 1 173 ? -10.708 0.712 -6.832 1.00 91.31 173 ASP A N 1
ATOM 1353 C CA . ASP A 1 173 ? -10.981 1.058 -5.443 1.00 91.31 173 ASP A CA 1
ATOM 1354 C C . ASP A 1 173 ?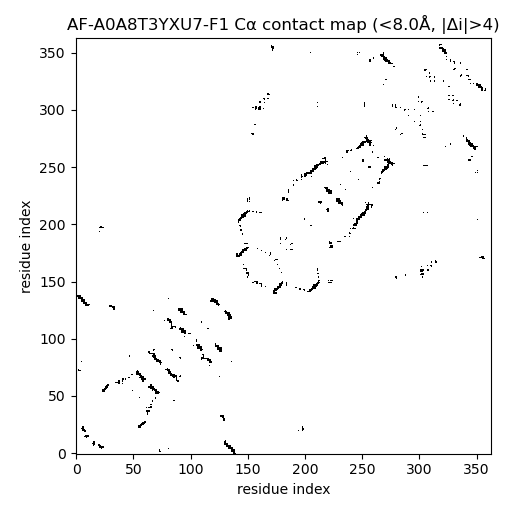 -9.702 1.157 -4.607 1.00 91.31 173 ASP A C 1
ATOM 1356 O O . ASP A 1 173 ? -9.616 0.572 -3.529 1.00 91.31 173 ASP A O 1
ATOM 1360 N N . PHE A 1 174 ? -8.687 1.841 -5.143 1.00 94.50 174 PHE A N 1
ATOM 1361 C CA . PHE A 1 174 ? -7.501 2.248 -4.393 1.00 94.50 174 PHE A CA 1
ATOM 1362 C C . PHE A 1 174 ? -7.528 3.756 -4.130 1.00 94.50 174 PHE A C 1
ATOM 1364 O O . PHE A 1 174 ? -7.771 4.535 -5.049 1.00 94.50 174 PHE A O 1
ATOM 1371 N N . SER A 1 175 ? -7.167 4.169 -2.914 1.00 91.94 175 SER A N 1
ATOM 1372 C CA . SER A 1 175 ? -6.693 5.530 -2.623 1.00 91.94 175 SER A CA 1
ATOM 1373 C C . SER A 1 175 ? -5.168 5.551 -2.608 1.00 91.94 175 SER A C 1
ATOM 1375 O O . SER A 1 175 ? -4.545 4.790 -1.861 1.00 91.94 175 SER A O 1
ATOM 1377 N N . ILE A 1 176 ? -4.562 6.377 -3.465 1.00 96.00 176 ILE A N 1
ATOM 1378 C CA . ILE A 1 176 ? -3.125 6.324 -3.748 1.00 96.00 176 ILE A CA 1
ATOM 1379 C C . ILE A 1 176 ? -2.444 7.667 -3.476 1.00 96.00 176 ILE A C 1
ATOM 1381 O O . ILE A 1 176 ? -2.746 8.661 -4.144 1.00 96.00 176 ILE A O 1
ATOM 1385 N N . ASP A 1 177 ? -1.443 7.665 -2.587 1.00 95.62 177 ASP A N 1
ATOM 1386 C CA . ASP A 1 177 ? -0.491 8.779 -2.501 1.00 95.62 177 ASP A CA 1
ATOM 1387 C C . ASP A 1 177 ? 0.654 8.572 -3.494 1.00 95.62 177 ASP A C 1
ATOM 1389 O O . ASP A 1 177 ? 1.069 7.447 -3.785 1.00 95.62 177 ASP A O 1
ATOM 1393 N N . GLU A 1 178 ? 1.200 9.686 -3.974 1.00 96.19 178 GLU A N 1
ATOM 1394 C CA . GLU A 1 178 ? 2.367 9.711 -4.847 1.00 96.19 178 GLU A CA 1
ATOM 1395 C C . GLU A 1 178 ? 3.546 10.414 -4.173 1.00 96.19 178 GLU A C 1
ATOM 1397 O O . GLU A 1 178 ? 3.380 11.450 -3.527 1.00 96.19 178 GLU A O 1
ATOM 1402 N N . LEU A 1 179 ? 4.744 9.853 -4.339 1.00 94.75 179 LEU A N 1
ATOM 1403 C CA . LEU A 1 179 ? 6.007 10.509 -4.010 1.00 94.75 179 LEU A CA 1
ATOM 1404 C C . LEU A 1 179 ? 6.877 10.530 -5.256 1.00 94.75 179 LEU A C 1
ATOM 1406 O O . LEU A 1 179 ? 7.184 9.483 -5.826 1.00 94.75 179 LEU A O 1
ATOM 1410 N N . ILE A 1 180 ? 7.249 11.728 -5.689 1.00 91.31 180 ILE A N 1
ATOM 1411 C CA . ILE A 1 180 ? 7.945 11.923 -6.953 1.00 91.31 180 ILE A CA 1
ATOM 1412 C C . ILE A 1 180 ? 9.204 12.757 -6.686 1.00 91.31 180 ILE A C 1
ATOM 1414 O O . ILE A 1 180 ? 9.144 13.786 -6.014 1.00 91.31 180 ILE A O 1
ATOM 1418 N N . ASP A 1 181 ? 10.344 12.270 -7.166 1.00 87.06 181 ASP A N 1
ATOM 1419 C CA . ASP A 1 181 ? 11.628 12.975 -7.245 1.00 87.06 181 ASP A CA 1
ATOM 1420 C C . ASP A 1 181 ? 12.161 13.502 -5.917 1.00 87.06 181 ASP A C 1
ATOM 1422 O O . ASP A 1 181 ? 12.503 12.697 -5.056 1.00 87.06 181 ASP A O 1
ATOM 1426 N N . GLU A 1 182 ? 12.242 14.823 -5.714 1.00 87.56 182 GLU A N 1
ATOM 1427 C CA . GLU A 1 182 ? 12.690 15.401 -4.442 1.00 87.56 182 GLU A CA 1
ATOM 1428 C C . GLU A 1 182 ? 11.830 14.968 -3.245 1.00 87.56 182 GLU A C 1
ATOM 1430 O O . GLU A 1 182 ? 12.277 15.040 -2.100 1.00 87.56 182 GLU A O 1
ATOM 1435 N N . HIS A 1 183 ? 10.610 14.486 -3.493 1.00 90.38 183 HIS A N 1
ATOM 1436 C CA . HIS A 1 183 ? 9.743 13.929 -2.464 1.00 90.38 183 HIS A CA 1
ATOM 1437 C C . HIS A 1 183 ? 9.904 12.416 -2.291 1.00 90.38 183 HIS A C 1
ATOM 1439 O O . HIS A 1 183 ? 9.514 11.901 -1.244 1.00 90.38 183 HIS A O 1
ATOM 1445 N N . ALA A 1 184 ? 10.503 11.709 -3.250 1.00 92.56 184 ALA A N 1
ATOM 1446 C CA . ALA A 1 184 ? 10.698 10.258 -3.243 1.00 92.56 184 ALA A CA 1
ATOM 1447 C C . ALA A 1 184 ? 11.886 9.791 -2.379 1.00 92.56 184 ALA A C 1
ATOM 1449 O O . ALA A 1 184 ? 12.509 8.781 -2.687 1.00 92.56 184 ALA A O 1
ATOM 1450 N N . THR A 1 185 ? 12.183 10.489 -1.279 1.00 91.75 185 THR A N 1
ATOM 1451 C CA . THR A 1 185 ? 13.282 10.151 -0.358 1.00 91.75 185 THR A CA 1
ATOM 1452 C C . THR A 1 185 ? 12.943 8.942 0.523 1.00 91.75 185 THR A C 1
ATOM 1454 O O . THR A 1 185 ? 11.772 8.655 0.778 1.00 91.75 185 THR A O 1
ATOM 1457 N N . ALA A 1 186 ? 13.955 8.264 1.081 1.00 92.88 186 ALA A N 1
ATOM 1458 C CA . ALA A 1 186 ? 13.766 7.121 1.995 1.00 92.88 186 ALA A CA 1
ATOM 1459 C C . ALA A 1 186 ? 12.912 7.529 3.186 1.00 92.88 186 ALA A C 1
ATOM 1461 O O . ALA A 1 186 ? 11.973 6.829 3.551 1.00 92.88 186 ALA A O 1
ATOM 1462 N N . GLN A 1 187 ? 13.233 8.683 3.772 1.00 92.19 187 GLN A N 1
ATOM 1463 C CA . GLN A 1 187 ? 12.517 9.209 4.922 1.00 92.19 187 GLN A CA 1
ATOM 1464 C C . GLN A 1 187 ? 11.036 9.424 4.601 1.00 92.19 187 GLN A C 1
ATOM 1466 O O . GLN A 1 187 ? 10.182 9.009 5.382 1.00 92.19 187 GLN A O 1
ATOM 1471 N N . ASN A 1 188 ? 10.721 10.024 3.451 1.00 91.38 188 ASN A N 1
ATOM 1472 C CA . ASN A 1 188 ? 9.338 10.286 3.062 1.00 91.38 188 ASN A CA 1
ATOM 1473 C C . ASN A 1 188 ? 8.587 8.999 2.719 1.00 91.38 188 ASN A C 1
ATOM 1475 O O . ASN A 1 188 ? 7.431 8.855 3.113 1.00 91.38 188 ASN A O 1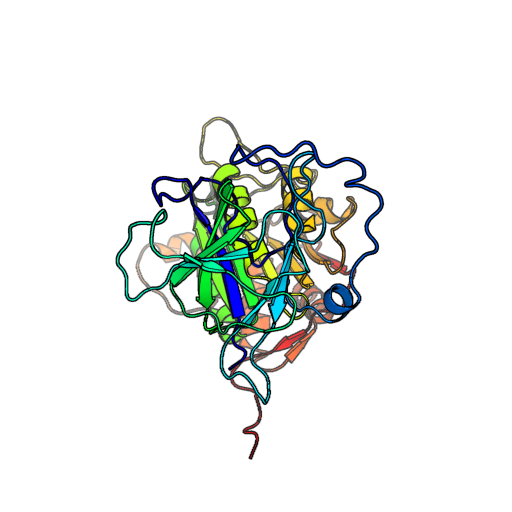
ATOM 1479 N N . ILE A 1 189 ? 9.241 8.053 2.038 1.00 96.06 189 ILE A N 1
ATOM 1480 C CA . ILE A 1 189 ? 8.667 6.737 1.738 1.00 96.06 189 ILE A CA 1
ATOM 1481 C C . ILE A 1 189 ? 8.328 6.010 3.041 1.00 96.06 189 ILE A C 1
ATOM 1483 O O . ILE A 1 189 ? 7.177 5.628 3.240 1.00 96.06 189 ILE A O 1
ATOM 1487 N N . LEU A 1 190 ? 9.289 5.870 3.957 1.00 93.56 190 LEU A N 1
ATOM 1488 C CA . LEU A 1 190 ? 9.083 5.178 5.232 1.00 93.56 190 LEU A CA 1
ATOM 1489 C C . LEU A 1 190 ? 8.029 5.883 6.098 1.00 93.56 190 LEU A C 1
ATOM 1491 O O . LEU A 1 190 ? 7.165 5.220 6.667 1.00 93.56 190 LEU A O 1
ATOM 1495 N N . ALA A 1 191 ? 8.031 7.219 6.142 1.00 83.38 191 ALA A N 1
ATOM 1496 C CA . ALA A 1 191 ? 7.004 7.985 6.844 1.00 83.38 191 ALA A CA 1
ATOM 1497 C C . ALA A 1 191 ? 5.607 7.767 6.240 1.00 83.38 191 ALA A C 1
ATOM 1499 O O . ALA A 1 191 ? 4.630 7.617 6.976 1.00 83.38 191 ALA A O 1
ATOM 1500 N N . LYS A 1 192 ? 5.488 7.706 4.907 1.00 89.75 192 LYS A N 1
ATOM 1501 C CA . LYS A 1 192 ? 4.211 7.419 4.243 1.00 89.75 192 LYS A CA 1
ATOM 1502 C C . LYS A 1 192 ? 3.745 5.990 4.469 1.00 89.75 192 LYS A C 1
ATOM 1504 O O . LYS A 1 192 ? 2.561 5.803 4.734 1.00 89.75 192 LYS A O 1
ATOM 1509 N N . LEU A 1 193 ? 4.643 5.009 4.455 1.00 91.75 193 LEU A N 1
ATOM 1510 C CA . LEU A 1 193 ? 4.317 3.629 4.821 1.00 91.75 193 LEU A CA 1
ATOM 1511 C C . LEU A 1 193 ? 3.820 3.534 6.270 1.00 91.75 193 LEU A C 1
ATOM 1513 O O . LEU A 1 193 ? 2.785 2.913 6.515 1.00 91.75 193 LEU A O 1
ATOM 1517 N N . ASP A 1 194 ? 4.483 4.212 7.214 1.00 82.25 194 ASP A N 1
ATOM 1518 C CA . ASP A 1 194 ? 4.044 4.257 8.614 1.00 82.25 194 ASP A CA 1
ATOM 1519 C C . ASP A 1 194 ? 2.661 4.898 8.775 1.00 82.25 194 ASP A C 1
ATOM 1521 O O . ASP A 1 194 ? 1.876 4.452 9.609 1.00 82.25 194 ASP A O 1
ATOM 1525 N N . ILE A 1 195 ? 2.332 5.908 7.962 1.00 79.06 195 ILE A N 1
ATOM 1526 C CA . ILE A 1 195 ? 0.996 6.515 7.920 1.00 79.06 195 ILE A CA 1
ATOM 1527 C C . ILE A 1 195 ? -0.028 5.556 7.289 1.00 79.06 195 ILE A C 1
ATOM 1529 O O . ILE A 1 195 ? -1.132 5.397 7.804 1.00 79.06 195 ILE A O 1
ATOM 1533 N N . MET A 1 196 ? 0.313 4.896 6.185 1.00 84.00 196 MET A N 1
ATOM 1534 C CA . MET A 1 196 ? -0.628 4.081 5.415 1.00 84.00 196 MET A CA 1
ATOM 1535 C C . MET A 1 196 ? -0.995 2.764 6.083 1.00 84.00 196 MET A C 1
ATOM 1537 O O . MET A 1 196 ? -2.158 2.362 6.011 1.00 84.00 196 MET A O 1
ATOM 1541 N N . LYS A 1 197 ? -0.057 2.114 6.785 1.00 82.25 197 LYS A N 1
ATOM 1542 C CA . LYS A 1 197 ? -0.338 0.856 7.504 1.00 82.25 197 LYS A CA 1
ATOM 1543 C C . LYS A 1 197 ? -1.480 0.991 8.504 1.00 82.25 197 LYS A C 1
ATOM 1545 O O . LYS A 1 197 ? -2.150 0.015 8.818 1.00 82.25 197 LYS A O 1
ATOM 1550 N N . ARG A 1 198 ? -1.729 2.218 8.968 1.00 75.12 198 ARG A N 1
ATOM 1551 C CA . ARG A 1 198 ? -2.810 2.542 9.892 1.00 75.12 198 ARG A CA 1
ATOM 1552 C C . ARG A 1 198 ? -4.180 2.451 9.232 1.00 75.12 198 ARG A C 1
ATOM 1554 O O . ARG A 1 198 ? -5.123 2.219 9.959 1.00 75.12 198 ARG A O 1
ATOM 1561 N N . TYR A 1 199 ? -4.313 2.597 7.914 1.00 76.00 199 TYR A N 1
ATOM 1562 C CA . TYR A 1 199 ? -5.608 2.526 7.220 1.00 76.00 199 TYR A CA 1
ATOM 1563 C C . TYR A 1 199 ? -5.918 1.143 6.631 1.00 76.00 199 TYR A C 1
ATOM 1565 O O . TYR A 1 199 ? -7.084 0.798 6.418 1.00 76.00 199 TYR A O 1
ATOM 1573 N N . VAL A 1 200 ? -4.880 0.348 6.368 1.00 81.38 200 VAL A N 1
ATOM 1574 C CA . VAL A 1 200 ? -4.988 -0.962 5.717 1.00 81.38 200 VAL A CA 1
ATOM 1575 C C . VAL A 1 200 ? -5.503 -2.010 6.705 1.00 81.38 200 VAL A C 1
ATOM 1577 O O . VAL A 1 200 ? -4.849 -2.315 7.702 1.00 81.38 200 VAL A O 1
ATOM 1580 N N . THR A 1 201 ? -6.658 -2.607 6.406 1.00 78.19 201 THR A N 1
ATOM 1581 C CA . THR A 1 201 ? -7.257 -3.691 7.203 1.00 78.19 201 THR A CA 1
ATOM 1582 C C . THR A 1 201 ? -6.965 -5.071 6.617 1.00 78.19 201 THR A C 1
ATOM 1584 O O . THR A 1 201 ? -6.387 -5.190 5.539 1.00 78.19 201 THR A O 1
ATOM 1587 N N . ASP A 1 202 ? -7.351 -6.137 7.325 1.00 79.50 202 ASP A N 1
ATOM 1588 C CA . ASP A 1 202 ? -7.106 -7.520 6.893 1.00 79.50 202 ASP A CA 1
ATOM 1589 C C . ASP A 1 202 ? -7.748 -7.878 5.551 1.00 79.50 202 ASP A C 1
ATOM 1591 O O . ASP A 1 202 ? -7.271 -8.780 4.864 1.00 79.50 202 ASP A O 1
ATOM 1595 N N . ASP A 1 203 ? -8.819 -7.191 5.171 1.00 80.69 203 ASP A N 1
ATOM 1596 C CA . ASP A 1 203 ? -9.530 -7.366 3.910 1.00 80.69 203 ASP A CA 1
ATOM 1597 C C . ASP A 1 203 ? -9.065 -6.404 2.803 1.00 80.69 203 ASP A C 1
ATOM 1599 O O . ASP A 1 203 ? -9.490 -6.566 1.657 1.00 80.69 203 ASP A O 1
ATOM 1603 N N . SER A 1 204 ? -8.207 -5.430 3.126 1.00 88.50 204 SER A N 1
ATOM 1604 C CA . SER A 1 204 ? -7.629 -4.470 2.180 1.00 88.50 204 SER A CA 1
ATOM 1605 C C . SER A 1 204 ? -6.474 -5.069 1.377 1.00 88.50 204 SER A C 1
ATOM 1607 O O . SER A 1 204 ? -5.746 -5.957 1.838 1.00 88.50 204 SER A O 1
ATOM 1609 N N . ILE A 1 205 ? -6.243 -4.490 0.199 1.00 96.19 205 ILE A N 1
ATOM 1610 C CA . ILE A 1 205 ? -4.992 -4.617 -0.548 1.00 96.19 205 ILE A CA 1
ATOM 1611 C C . ILE A 1 205 ? -4.195 -3.320 -0.372 1.00 96.19 205 ILE A C 1
ATOM 1613 O O . ILE A 1 205 ? -4.723 -2.223 -0.552 1.00 96.19 205 ILE A O 1
ATOM 1617 N N . PHE A 1 206 ? -2.921 -3.449 -0.017 1.00 97.81 206 PHE A N 1
ATOM 1618 C CA . PHE A 1 206 ? -1.946 -2.371 -0.045 1.00 97.81 206 PHE A CA 1
ATOM 1619 C C . PHE A 1 206 ? -1.048 -2.508 -1.275 1.00 97.81 206 PHE A C 1
ATOM 1621 O O . PHE A 1 206 ? -0.455 -3.565 -1.476 1.00 97.81 206 PHE A O 1
ATOM 1628 N N . LEU A 1 207 ? -0.926 -1.456 -2.079 1.00 98.50 207 LEU A N 1
ATOM 1629 C CA . LEU A 1 207 ? -0.013 -1.377 -3.218 1.00 98.50 207 LEU A CA 1
ATOM 1630 C C . LEU A 1 207 ? 1.238 -0.574 -2.841 1.00 98.50 207 LEU A C 1
ATOM 1632 O O . LEU A 1 207 ? 1.133 0.585 -2.462 1.00 98.50 207 LEU A O 1
ATOM 1636 N N . PHE A 1 208 ? 2.422 -1.145 -3.035 1.00 98.56 208 PHE A N 1
ATOM 1637 C CA . PHE A 1 208 ? 3.664 -0.385 -3.134 1.00 98.56 208 PHE A CA 1
ATOM 1638 C C . PHE A 1 208 ? 4.203 -0.521 -4.551 1.00 98.56 208 PHE A C 1
ATOM 1640 O O . PHE A 1 208 ? 4.571 -1.617 -4.976 1.00 98.56 208 PHE A O 1
ATOM 1647 N N . TYR A 1 209 ? 4.237 0.584 -5.281 1.00 98.44 209 TYR A N 1
ATOM 1648 C CA . TYR A 1 209 ? 4.797 0.636 -6.621 1.00 98.44 209 TYR A CA 1
ATOM 1649 C C . TYR A 1 209 ? 5.996 1.575 -6.646 1.00 98.44 209 TYR A C 1
ATOM 1651 O O . TYR A 1 209 ? 5.913 2.693 -6.143 1.00 98.44 209 TYR A O 1
ATOM 1659 N N . TYR A 1 210 ? 7.085 1.137 -7.265 1.00 97.31 210 TYR A N 1
ATOM 1660 C CA . TYR A 1 210 ? 8.272 1.955 -7.476 1.00 97.31 210 TYR A CA 1
ATOM 1661 C C . TYR A 1 210 ? 8.712 1.874 -8.935 1.00 97.31 210 TYR A C 1
ATOM 1663 O O . TYR A 1 210 ? 8.810 0.774 -9.481 1.00 97.31 210 TYR A O 1
ATOM 1671 N N . ALA A 1 211 ? 9.022 3.027 -9.525 1.00 94.44 211 ALA A N 1
ATOM 1672 C CA . ALA A 1 211 ? 9.754 3.127 -10.780 1.00 94.44 211 ALA A CA 1
ATOM 1673 C C . ALA A 1 211 ? 10.956 4.063 -10.640 1.00 94.44 211 ALA A C 1
ATOM 1675 O O . ALA A 1 211 ? 10.846 5.167 -10.095 1.00 94.44 211 ALA A O 1
ATOM 1676 N N . GLY A 1 212 ? 12.109 3.626 -11.135 1.00 92.62 212 GLY A N 1
ATOM 1677 C CA . GLY A 1 212 ? 13.365 4.347 -10.967 1.00 92.62 212 GLY A CA 1
ATOM 1678 C C . GLY A 1 212 ? 14.588 3.449 -11.112 1.00 92.62 212 GLY A C 1
ATOM 1679 O O . GLY A 1 212 ? 14.527 2.355 -11.671 1.00 92.62 212 GLY A O 1
ATOM 1680 N N . HIS A 1 213 ? 15.725 3.907 -10.592 1.00 91.38 213 HIS A N 1
ATOM 1681 C CA . HIS A 1 213 ? 16.932 3.082 -10.560 1.00 91.38 213 HIS A CA 1
ATOM 1682 C C . HIS A 1 213 ? 16.950 2.177 -9.337 1.00 91.38 213 HIS A C 1
ATOM 1684 O O . HIS A 1 213 ? 16.393 2.478 -8.284 1.00 91.38 213 HIS A O 1
ATOM 1690 N N . SER A 1 214 ? 17.647 1.062 -9.474 1.00 91.00 214 SER A N 1
ATOM 1691 C CA . SER A 1 214 ? 18.020 0.248 -8.331 1.00 91.00 214 SER A CA 1
ATOM 1692 C C . SER A 1 214 ? 19.353 -0.427 -8.574 1.00 91.00 214 SER A C 1
ATOM 1694 O O . SER A 1 214 ? 19.769 -0.679 -9.710 1.00 91.00 214 SER A O 1
ATOM 1696 N N . SER A 1 215 ? 20.013 -0.717 -7.465 1.00 88.25 215 SER A N 1
ATOM 1697 C CA . SER A 1 215 ? 21.309 -1.373 -7.428 1.00 88.25 215 SER A CA 1
ATOM 1698 C C . SER A 1 215 ? 21.151 -2.891 -7.240 1.00 88.25 215 SER A C 1
ATOM 1700 O O . SER A 1 215 ? 20.127 -3.347 -6.714 1.00 88.25 215 SER A O 1
ATOM 1702 N N . PRO A 1 216 ? 22.158 -3.702 -7.627 1.00 88.94 216 PRO A N 1
ATOM 1703 C CA . PRO A 1 216 ? 22.191 -5.126 -7.292 1.00 88.94 216 PRO A CA 1
ATOM 1704 C C . PRO A 1 216 ? 21.920 -5.367 -5.800 1.00 88.94 216 PRO A C 1
ATOM 1706 O O . PRO A 1 216 ? 22.380 -4.604 -4.950 1.00 88.94 216 PRO A O 1
ATOM 1709 N N . GLY A 1 217 ? 21.162 -6.416 -5.474 1.00 90.50 217 GLY A N 1
ATOM 1710 C CA . GLY A 1 217 ? 20.647 -6.642 -4.120 1.00 90.50 217 GLY A CA 1
ATOM 1711 C C . GLY A 1 217 ? 19.276 -6.008 -3.855 1.00 90.50 217 GLY A C 1
ATOM 1712 O O . GLY A 1 217 ? 18.710 -6.235 -2.791 1.00 90.50 217 GLY A O 1
ATOM 1713 N N . GLY A 1 218 ? 18.712 -5.270 -4.818 1.00 88.94 218 GLY A N 1
ATOM 1714 C CA . GLY A 1 218 ? 17.336 -4.764 -4.766 1.00 88.94 218 GLY A CA 1
ATOM 1715 C C . GLY A 1 218 ? 17.167 -3.452 -3.998 1.00 88.94 218 GLY A C 1
ATOM 1716 O O . GLY A 1 218 ? 16.047 -3.110 -3.625 1.00 88.94 218 GLY A O 1
ATOM 1717 N N . ALA A 1 219 ? 18.257 -2.727 -3.732 1.00 93.31 219 ALA A N 1
ATOM 1718 C CA . ALA A 1 219 ? 18.194 -1.408 -3.109 1.00 93.31 219 ALA A CA 1
ATOM 1719 C C . ALA A 1 219 ? 17.661 -0.372 -4.107 1.00 93.31 219 ALA A C 1
ATOM 1721 O O . ALA A 1 219 ? 18.130 -0.335 -5.244 1.00 93.31 219 ALA A O 1
ATOM 1722 N N . LEU A 1 220 ? 16.695 0.447 -3.688 1.00 94.19 220 LEU A N 1
ATOM 1723 C CA . LEU A 1 220 ? 16.030 1.425 -4.556 1.00 94.19 220 LEU A CA 1
ATOM 1724 C C . LEU A 1 220 ? 16.728 2.781 -4.456 1.00 94.19 220 LEU A C 1
ATOM 1726 O O . LEU A 1 220 ? 16.965 3.261 -3.348 1.00 94.19 220 LEU A O 1
ATOM 1730 N N . ASP A 1 221 ? 17.017 3.420 -5.585 1.00 91.56 221 ASP A N 1
ATOM 1731 C CA . ASP A 1 221 ? 17.696 4.717 -5.613 1.00 91.56 221 ASP A CA 1
ATOM 1732 C C . ASP A 1 221 ? 16.660 5.848 -5.494 1.00 91.56 221 ASP A C 1
ATOM 1734 O O . ASP A 1 221 ? 15.704 5.926 -6.264 1.00 91.56 221 ASP A O 1
ATOM 1738 N N . ILE A 1 222 ? 16.821 6.739 -4.524 1.00 85.69 222 ILE A N 1
ATOM 1739 C CA . ILE A 1 222 ? 15.704 7.567 -4.013 1.00 85.69 222 ILE A CA 1
ATOM 1740 C C . ILE A 1 222 ? 16.050 9.046 -3.824 1.00 85.69 222 ILE A C 1
ATOM 1742 O O . ILE A 1 222 ? 15.192 9.835 -3.438 1.00 85.69 222 ILE A O 1
ATOM 1746 N N . GLU A 1 223 ? 17.296 9.451 -4.070 1.00 76.25 223 GLU A N 1
ATOM 1747 C CA . GLU A 1 223 ? 17.659 10.867 -4.052 1.00 76.25 223 GLU A CA 1
ATOM 1748 C C . GLU A 1 223 ? 18.559 11.256 -5.219 1.00 76.25 223 GLU A C 1
ATOM 1750 O O . GLU A 1 223 ? 19.487 10.546 -5.613 1.00 76.25 223 GLU A O 1
ATOM 1755 N N . LYS A 1 224 ? 18.307 12.463 -5.723 1.00 64.62 224 LYS A N 1
ATOM 1756 C CA . LYS A 1 224 ? 19.058 13.121 -6.787 1.00 64.62 224 LYS A CA 1
ATOM 1757 C C . LYS A 1 224 ? 20.190 13.967 -6.193 1.00 64.62 224 LYS A C 1
ATOM 1759 O O . LYS A 1 224 ? 20.220 15.182 -6.377 1.00 64.62 224 LYS A O 1
ATOM 1764 N N . THR A 1 225 ? 21.106 13.351 -5.448 1.00 59.66 225 THR A N 1
ATOM 1765 C CA . THR A 1 225 ? 22.323 14.040 -4.975 1.00 59.66 225 THR A CA 1
ATOM 1766 C C . THR A 1 225 ? 23.581 13.424 -5.576 1.00 59.66 225 THR A C 1
ATOM 1768 O O . THR A 1 225 ? 23.528 12.353 -6.175 1.00 59.66 225 THR A O 1
ATOM 1771 N N . SER A 1 226 ? 24.719 14.118 -5.466 1.00 59.09 226 SER A N 1
ATOM 1772 C CA . SER A 1 226 ? 26.030 13.582 -5.873 1.00 59.09 226 SER A CA 1
ATOM 1773 C C . SER A 1 226 ? 26.398 12.297 -5.124 1.00 59.09 226 SER A C 1
ATOM 1775 O O . SER A 1 226 ? 27.220 11.523 -5.605 1.00 59.09 226 SER A O 1
ATOM 1777 N N . GLU A 1 227 ? 25.770 12.064 -3.971 1.00 64.88 227 GLU A N 1
ATOM 1778 C CA . GLU A 1 227 ? 25.784 10.798 -3.252 1.00 64.88 227 GLU A CA 1
ATOM 1779 C C . GLU A 1 227 ? 24.487 10.035 -3.550 1.00 64.88 227 GLU A C 1
ATOM 1781 O O . GLU A 1 227 ? 23.382 10.563 -3.402 1.00 64.88 227 GLU A O 1
ATOM 1786 N N . ILE A 1 228 ? 24.608 8.783 -3.993 1.00 65.25 228 ILE A N 1
ATOM 1787 C CA . ILE A 1 228 ? 23.445 7.918 -4.195 1.00 65.25 228 ILE A CA 1
ATOM 1788 C C . ILE A 1 228 ? 22.933 7.530 -2.809 1.00 65.25 228 ILE A C 1
ATOM 1790 O O . ILE A 1 228 ? 23.560 6.724 -2.117 1.00 65.25 228 ILE A O 1
ATOM 1794 N N . LYS A 1 229 ? 21.794 8.094 -2.394 1.00 83.62 229 LYS A N 1
ATOM 1795 C CA . LYS A 1 229 ? 21.055 7.562 -1.246 1.00 83.62 229 LYS A CA 1
ATOM 1796 C C . LYS A 1 229 ? 20.105 6.474 -1.718 1.00 83.62 229 LYS A C 1
ATOM 1798 O O . LYS A 1 229 ? 19.453 6.604 -2.755 1.00 83.62 229 LYS A O 1
ATOM 1803 N N . ILE A 1 230 ? 20.045 5.409 -0.929 1.00 91.06 230 ILE A N 1
ATOM 1804 C CA . ILE A 1 230 ? 19.289 4.198 -1.232 1.00 91.06 230 ILE A CA 1
ATOM 1805 C C . ILE A 1 230 ? 18.254 3.929 -0.144 1.00 91.06 230 ILE A C 1
ATOM 1807 O O . ILE A 1 230 ? 18.524 4.134 1.042 1.00 91.06 230 ILE A O 1
ATOM 1811 N N . LEU A 1 231 ? 17.088 3.426 -0.537 1.00 94.50 231 LEU A N 1
ATOM 1812 C CA . LEU A 1 231 ? 16.188 2.725 0.365 1.00 94.50 231 LEU A CA 1
ATOM 1813 C C . LEU A 1 231 ? 16.641 1.269 0.395 1.00 94.50 231 LEU A C 1
ATOM 1815 O O . LEU A 1 231 ? 16.604 0.573 -0.627 1.00 94.50 231 LEU A O 1
ATOM 1819 N N . LYS A 1 232 ? 17.118 0.815 1.555 1.00 95.38 232 LYS A N 1
ATOM 1820 C CA . LYS A 1 232 ? 17.618 -0.553 1.679 1.00 95.38 232 LYS A CA 1
ATOM 1821 C C . LYS A 1 232 ? 16.450 -1.540 1.577 1.00 95.38 232 LYS A C 1
ATOM 1823 O O . LYS A 1 232 ? 15.370 -1.252 2.094 1.00 95.38 232 LYS A O 1
ATOM 1828 N N . PRO A 1 233 ? 16.681 -2.734 1.001 1.00 95.75 233 PRO A N 1
ATOM 1829 C CA . PRO A 1 233 ? 15.688 -3.804 0.955 1.00 95.75 233 PRO A CA 1
ATOM 1830 C C . PRO A 1 233 ? 15.056 -4.081 2.321 1.00 95.75 233 PRO A C 1
ATOM 1832 O O . PRO A 1 233 ? 13.837 -4.134 2.433 1.00 95.75 233 PRO A O 1
ATOM 1835 N N . GLN A 1 234 ? 15.884 -4.198 3.365 1.00 95.81 234 GLN A N 1
ATOM 1836 C CA . GLN A 1 234 ? 15.415 -4.533 4.707 1.00 95.81 234 GLN A CA 1
ATOM 1837 C C . GLN A 1 234 ? 14.500 -3.450 5.290 1.00 95.81 234 GLN A C 1
ATOM 1839 O O . GLN A 1 234 ? 13.435 -3.791 5.786 1.00 95.81 234 GLN A O 1
ATOM 1844 N N . ASP A 1 235 ? 14.845 -2.167 5.138 1.00 96.25 235 ASP A N 1
ATOM 1845 C CA . ASP A 1 235 ? 14.028 -1.057 5.650 1.00 96.25 235 ASP A CA 1
ATOM 1846 C C . ASP A 1 235 ? 12.621 -1.063 5.020 1.00 96.25 235 ASP A C 1
ATOM 1848 O O . ASP A 1 235 ? 11.618 -0.842 5.700 1.00 96.25 235 ASP A O 1
ATOM 1852 N N . LEU A 1 236 ? 12.531 -1.364 3.717 1.00 97.06 236 LEU A N 1
ATOM 1853 C CA . LEU A 1 236 ? 11.250 -1.506 3.024 1.00 97.06 236 LEU A CA 1
ATOM 1854 C C . LEU A 1 236 ? 10.471 -2.736 3.513 1.00 97.06 236 LEU A C 1
ATOM 1856 O O . LEU A 1 236 ? 9.272 -2.635 3.766 1.00 97.06 236 LEU A O 1
ATOM 1860 N N . LEU A 1 237 ? 11.120 -3.899 3.634 1.00 96.88 237 LEU A N 1
ATOM 1861 C CA . LEU A 1 237 ? 10.452 -5.126 4.082 1.00 96.88 237 LEU A CA 1
ATOM 1862 C C . LEU A 1 237 ? 9.964 -5.018 5.530 1.00 96.88 237 LEU A C 1
ATOM 1864 O O . LEU A 1 237 ? 8.845 -5.445 5.813 1.00 96.88 237 LEU A O 1
ATOM 1868 N N . ASP A 1 238 ? 10.753 -4.404 6.410 1.00 94.38 238 ASP A N 1
ATOM 1869 C CA . ASP A 1 238 ? 10.383 -4.141 7.801 1.00 94.38 238 ASP A CA 1
ATOM 1870 C C . ASP A 1 238 ? 9.182 -3.191 7.868 1.00 94.38 238 ASP A C 1
ATOM 1872 O O . ASP A 1 238 ? 8.206 -3.472 8.559 1.00 94.38 238 ASP A O 1
ATOM 1876 N N . ALA A 1 239 ? 9.172 -2.117 7.071 1.00 94.62 239 ALA A N 1
ATOM 1877 C CA . ALA A 1 239 ? 8.020 -1.218 7.001 1.00 94.62 239 ALA A CA 1
ATOM 1878 C C . ALA A 1 239 ? 6.748 -1.918 6.482 1.00 94.62 239 ALA A C 1
ATOM 1880 O O . ALA A 1 239 ? 5.637 -1.611 6.921 1.00 94.62 239 ALA A O 1
ATOM 1881 N N . LEU A 1 240 ? 6.894 -2.867 5.553 1.00 96.12 240 LEU A N 1
ATOM 1882 C CA . LEU A 1 240 ? 5.783 -3.645 5.003 1.00 96.12 240 LEU A CA 1
ATOM 1883 C C . LEU A 1 240 ? 5.300 -4.761 5.940 1.00 96.12 240 LEU A C 1
ATOM 1885 O O . LEU A 1 240 ? 4.156 -5.201 5.794 1.00 96.12 240 LEU A O 1
ATOM 1889 N N . MET A 1 241 ? 6.122 -5.227 6.886 1.00 91.75 241 MET A N 1
ATOM 1890 C CA . MET A 1 241 ? 5.732 -6.272 7.839 1.00 91.75 241 MET A CA 1
ATOM 1891 C C . MET A 1 241 ? 4.506 -5.876 8.662 1.00 91.75 241 MET A C 1
ATOM 1893 O O . MET A 1 241 ? 3.602 -6.686 8.861 1.00 91.75 241 MET A O 1
ATOM 1897 N N . ASP A 1 242 ? 4.422 -4.615 9.062 1.00 84.75 242 ASP A N 1
ATOM 1898 C CA . ASP A 1 242 ? 3.361 -4.139 9.948 1.00 84.75 242 ASP A CA 1
ATOM 1899 C C . ASP A 1 242 ? 1.985 -4.001 9.267 1.00 84.75 242 ASP A C 1
ATOM 1901 O O . ASP A 1 242 ? 0.978 -3.728 9.925 1.00 84.75 242 ASP A O 1
ATOM 1905 N N . PHE A 1 243 ? 1.903 -4.166 7.943 1.00 87.50 243 PHE A N 1
ATOM 1906 C CA . PHE A 1 243 ? 0.629 -4.095 7.231 1.00 87.50 243 PHE A CA 1
ATOM 1907 C C . PHE A 1 243 ? -0.186 -5.377 7.448 1.00 87.50 243 PHE A C 1
ATOM 1909 O O . PHE A 1 243 ? 0.265 -6.487 7.158 1.00 87.50 243 PHE A O 1
ATOM 1916 N N . ARG A 1 244 ? -1.442 -5.226 7.880 1.00 83.94 244 ARG A N 1
ATOM 1917 C CA . ARG A 1 244 ? -2.353 -6.357 8.142 1.00 83.94 244 ARG A CA 1
ATOM 1918 C C . ARG A 1 244 ? -2.918 -6.983 6.861 1.00 83.94 244 ARG A C 1
ATOM 1920 O O . ARG A 1 244 ? -3.017 -8.205 6.740 1.00 83.94 244 ARG A O 1
ATOM 1927 N N . GLY A 1 245 ? -3.224 -6.139 5.876 1.00 87.81 245 GLY A N 1
ATOM 1928 C CA . GLY A 1 245 ? -3.800 -6.535 4.590 1.00 87.81 245 GLY A CA 1
ATOM 1929 C C . GLY A 1 245 ? -2.859 -7.309 3.665 1.00 87.81 245 GLY A C 1
ATOM 1930 O O . GLY A 1 245 ? -1.688 -7.577 3.971 1.00 87.81 245 GLY A O 1
ATOM 1931 N N . GLN A 1 246 ? -3.392 -7.666 2.495 1.00 96.94 246 GLN A N 1
ATOM 1932 C CA . GLN A 1 246 ? -2.592 -8.227 1.406 1.00 96.94 246 GLN A CA 1
ATOM 1933 C C . GLN A 1 246 ? -1.683 -7.142 0.825 1.00 96.94 246 GLN A C 1
ATOM 1935 O O . GLN A 1 246 ? -2.098 -5.994 0.705 1.00 96.94 246 GLN A O 1
ATOM 1940 N N . LYS A 1 247 ? -0.451 -7.489 0.461 1.00 98.19 247 LYS A N 1
ATOM 1941 C CA . LYS A 1 247 ? 0.560 -6.536 -0.011 1.00 98.19 247 LYS A CA 1
ATOM 1942 C C . LYS A 1 247 ? 0.907 -6.864 -1.456 1.00 98.19 247 LYS A C 1
ATOM 1944 O O . LYS A 1 247 ? 1.361 -7.967 -1.748 1.00 98.19 247 LYS A O 1
ATOM 1949 N N . LEU A 1 248 ? 0.694 -5.918 -2.353 1.00 98.38 248 LEU A N 1
ATOM 1950 C CA . LEU A 1 248 ? 1.117 -5.977 -3.741 1.00 98.38 248 LEU A CA 1
ATOM 1951 C C . LEU A 1 248 ? 2.323 -5.057 -3.911 1.00 98.38 248 LEU A C 1
ATOM 1953 O O . LEU A 1 248 ? 2.184 -3.841 -3.854 1.00 98.38 248 LEU A O 1
ATOM 1957 N N . VAL A 1 249 ? 3.502 -5.638 -4.105 1.00 98.31 249 VAL A N 1
ATOM 1958 C CA . VAL A 1 249 ? 4.756 -4.908 -4.301 1.00 98.31 249 VAL A CA 1
ATOM 1959 C C . VAL A 1 249 ? 5.168 -5.051 -5.760 1.00 98.31 249 VAL A C 1
ATOM 1961 O O . VAL A 1 249 ? 5.378 -6.167 -6.232 1.00 98.31 249 VAL A O 1
ATOM 1964 N N . ILE A 1 250 ? 5.271 -3.942 -6.486 1.00 98.06 250 ILE A N 1
ATOM 1965 C CA . ILE A 1 250 ? 5.654 -3.923 -7.901 1.00 98.06 250 ILE A CA 1
ATOM 1966 C C . ILE A 1 250 ? 6.831 -2.968 -8.073 1.00 98.06 250 ILE A C 1
ATOM 1968 O O . ILE A 1 250 ? 6.717 -1.782 -7.780 1.00 98.06 250 ILE A O 1
ATOM 1972 N N . LEU A 1 251 ? 7.959 -3.483 -8.554 1.00 96.69 251 LEU A N 1
ATOM 1973 C CA . LEU A 1 251 ? 9.202 -2.726 -8.679 1.00 96.69 251 LEU A CA 1
ATOM 1974 C C . LEU A 1 251 ? 9.679 -2.726 -10.137 1.00 96.69 251 LEU A C 1
ATOM 1976 O O . LEU A 1 251 ? 10.271 -3.709 -10.598 1.00 96.69 251 LEU A O 1
ATOM 1980 N N . ASP A 1 252 ? 9.435 -1.630 -10.852 1.00 94.50 252 ASP A N 1
ATOM 1981 C CA . ASP A 1 252 ? 9.965 -1.387 -12.198 1.00 94.50 252 ASP A CA 1
ATOM 1982 C C . ASP A 1 252 ? 11.326 -0.691 -12.101 1.00 94.50 252 ASP A C 1
ATOM 1984 O O . ASP A 1 252 ? 11.438 0.533 -12.140 1.00 94.50 252 ASP A O 1
ATOM 1988 N N . SER A 1 253 ? 12.355 -1.488 -11.811 1.00 93.19 253 SER A N 1
ATOM 1989 C CA . SER A 1 253 ? 13.726 -1.007 -11.659 1.00 93.19 253 SER A CA 1
ATOM 1990 C C . SER A 1 253 ? 14.738 -2.157 -11.767 1.00 93.19 253 SER A C 1
ATOM 1992 O O . SER A 1 253 ? 14.417 -3.324 -11.528 1.00 93.19 253 SER A O 1
ATOM 1994 N N . CYS A 1 254 ? 15.982 -1.858 -12.154 1.00 92.06 254 CYS A N 1
ATOM 1995 C CA . CYS A 1 254 ? 17.024 -2.863 -12.415 1.00 92.06 254 CYS A CA 1
ATOM 1996 C C . CYS A 1 254 ? 17.328 -3.762 -11.203 1.00 92.06 254 CYS A C 1
ATOM 1998 O O . CYS A 1 254 ? 17.661 -3.270 -10.133 1.00 92.06 254 CYS A O 1
ATOM 2000 N N . TYR A 1 255 ? 17.332 -5.085 -11.368 1.00 93.62 255 TYR A N 1
ATOM 2001 C CA . TYR A 1 255 ? 17.633 -6.038 -10.279 1.00 93.62 255 TYR A CA 1
ATOM 2002 C C . TYR A 1 255 ? 16.675 -5.984 -9.073 1.00 93.62 255 TYR A C 1
ATOM 2004 O O . TYR A 1 255 ? 16.947 -6.598 -8.043 1.00 93.62 255 TYR A O 1
ATOM 2012 N N . SER A 1 256 ? 15.527 -5.310 -9.176 1.00 93.62 256 SER A N 1
ATOM 2013 C CA . SER A 1 256 ? 14.566 -5.186 -8.074 1.00 93.62 256 SER A CA 1
ATOM 2014 C C . SER A 1 256 ? 13.993 -6.521 -7.587 1.00 93.62 256 SER A C 1
ATOM 2016 O O . SER A 1 256 ? 13.598 -6.651 -6.428 1.00 93.62 256 SER A O 1
ATOM 2018 N N . SER A 1 257 ? 14.004 -7.559 -8.429 1.00 94.31 257 SER A N 1
ATOM 2019 C CA . SER A 1 257 ? 13.613 -8.908 -8.008 1.00 94.31 257 SER A CA 1
ATOM 2020 C C . SER A 1 257 ? 14.571 -9.553 -7.007 1.00 94.31 257 SER A C 1
ATOM 2022 O O . SER A 1 257 ? 14.198 -10.553 -6.397 1.00 94.31 257 SER A O 1
ATOM 2024 N N . ASP A 1 258 ? 15.766 -8.998 -6.783 1.00 94.88 258 ASP A N 1
ATOM 2025 C CA . ASP A 1 258 ? 16.657 -9.470 -5.721 1.00 94.88 258 ASP A CA 1
ATOM 2026 C C . ASP A 1 258 ? 15.998 -9.353 -4.339 1.00 94.88 258 ASP A C 1
ATOM 2028 O O . ASP A 1 258 ? 16.305 -10.146 -3.448 1.00 94.88 258 ASP A O 1
ATOM 2032 N N . LEU A 1 259 ? 14.991 -8.480 -4.192 1.00 93.94 259 LEU A N 1
ATOM 2033 C CA . LEU A 1 259 ? 14.129 -8.426 -3.014 1.00 93.94 259 LEU A CA 1
ATOM 2034 C C . LEU A 1 259 ? 13.438 -9.777 -2.726 1.00 93.94 259 LEU A C 1
ATOM 2036 O O . LEU A 1 259 ? 13.200 -10.130 -1.573 1.00 93.94 259 LEU A O 1
ATOM 2040 N N . ALA A 1 260 ? 13.182 -10.596 -3.752 1.00 93.94 260 ALA A N 1
ATOM 2041 C CA . ALA A 1 260 ? 12.596 -11.929 -3.611 1.00 93.94 260 ALA A CA 1
ATOM 2042 C C . ALA A 1 260 ? 13.524 -12.940 -2.913 1.00 93.94 260 ALA A C 1
ATOM 2044 O O . ALA A 1 260 ? 13.050 -14.001 -2.496 1.00 93.94 260 ALA A O 1
ATOM 2045 N N . ARG A 1 261 ? 14.824 -12.643 -2.776 1.00 94.00 261 ARG A N 1
ATOM 2046 C CA . ARG A 1 261 ? 15.793 -13.488 -2.055 1.00 94.00 261 ARG A CA 1
ATOM 2047 C C . ARG A 1 261 ? 15.653 -13.371 -0.535 1.00 94.00 261 ARG A C 1
ATOM 2049 O O . ARG A 1 261 ? 16.084 -14.269 0.181 1.00 94.00 261 ARG A O 1
ATOM 2056 N N . TYR A 1 262 ? 15.024 -12.301 -0.056 1.00 95.00 262 TYR A N 1
ATOM 2057 C CA . TYR A 1 262 ? 14.744 -12.075 1.356 1.00 95.00 262 TYR A CA 1
ATOM 2058 C C . TYR A 1 262 ? 13.462 -12.801 1.801 1.00 95.00 262 TYR A C 1
ATOM 2060 O O . TYR A 1 262 ? 12.662 -13.300 0.989 1.00 95.00 262 TYR A O 1
ATOM 2068 N N . SER A 1 263 ? 13.259 -12.849 3.121 1.00 95.31 263 SER A N 1
ATOM 2069 C CA . SER A 1 263 ? 11.979 -13.246 3.708 1.00 95.31 263 SER A CA 1
ATOM 2070 C C . SER A 1 263 ? 10.966 -12.131 3.462 1.00 95.31 263 SER A C 1
ATOM 2072 O O . SER A 1 263 ? 11.078 -11.049 4.031 1.00 95.31 263 SER A O 1
ATOM 2074 N N . LEU A 1 264 ? 10.010 -12.371 2.562 1.00 96.69 264 LEU A N 1
ATOM 2075 C CA . LEU A 1 264 ? 8.971 -11.386 2.277 1.00 96.69 264 LEU A CA 1
ATOM 2076 C C . LEU A 1 264 ? 7.940 -11.371 3.412 1.00 96.69 264 LEU A C 1
ATOM 2078 O O . LEU A 1 264 ? 7.629 -12.439 3.949 1.00 96.69 264 LEU A O 1
ATOM 2082 N N . PRO A 1 265 ? 7.333 -10.208 3.708 1.00 96.56 265 PRO A N 1
ATOM 2083 C CA . PRO A 1 265 ? 6.205 -10.135 4.617 1.00 96.56 265 PRO A CA 1
ATOM 2084 C C . PRO A 1 265 ? 5.088 -11.114 4.242 1.00 96.56 265 PRO A C 1
ATOM 2086 O O . PRO A 1 265 ? 4.860 -11.374 3.053 1.00 96.56 265 PRO A O 1
ATOM 2089 N N . PRO A 1 266 ? 4.334 -11.645 5.216 1.00 93.81 266 PRO A N 1
ATOM 2090 C CA . PRO A 1 266 ? 3.225 -12.534 4.936 1.00 93.81 266 PRO A CA 1
ATOM 2091 C C . PRO A 1 266 ? 2.172 -11.809 4.100 1.00 93.81 266 PRO A C 1
ATOM 2093 O O . PRO A 1 266 ? 1.995 -10.588 4.180 1.00 93.81 266 PRO A O 1
ATOM 2096 N N . ARG A 1 267 ? 1.429 -12.590 3.313 1.00 96.12 267 ARG A N 1
ATOM 2097 C CA . ARG A 1 267 ? 0.382 -12.081 2.418 1.00 96.12 267 ARG A CA 1
ATOM 2098 C C . ARG A 1 267 ? 0.911 -11.105 1.356 1.00 96.12 267 ARG A C 1
ATOM 2100 O O . ARG A 1 267 ? 0.181 -10.211 0.936 1.00 96.12 267 ARG A O 1
ATOM 2107 N N . THR A 1 268 ? 2.155 -11.290 0.914 1.00 98.00 268 THR A N 1
ATOM 2108 C CA . THR A 1 268 ? 2.785 -10.461 -0.125 1.00 98.00 268 THR A CA 1
ATOM 2109 C C . THR A 1 268 ? 2.797 -11.151 -1.479 1.00 98.00 268 THR A C 1
ATOM 2111 O O . THR A 1 268 ? 3.112 -12.338 -1.576 1.00 98.00 268 THR A O 1
ATOM 2114 N N . VAL A 1 269 ? 2.528 -10.387 -2.531 1.00 98.06 269 VAL A N 1
ATOM 2115 C CA . VAL A 1 269 ? 2.911 -10.706 -3.905 1.00 98.06 269 VAL A CA 1
ATOM 2116 C C . VAL A 1 269 ? 3.904 -9.651 -4.373 1.00 98.06 269 VAL A C 1
ATOM 2118 O O . VAL A 1 269 ? 3.596 -8.464 -4.353 1.00 98.06 269 VAL A O 1
ATOM 2121 N N . LEU A 1 270 ? 5.095 -10.092 -4.768 1.00 97.94 270 LEU A N 1
ATOM 2122 C CA . LEU A 1 270 ? 6.161 -9.259 -5.315 1.00 97.94 270 LEU A CA 1
ATOM 2123 C C . LEU A 1 270 ? 6.290 -9.512 -6.817 1.00 97.94 270 LEU A C 1
ATOM 2125 O O . LEU A 1 270 ? 6.470 -10.663 -7.215 1.00 97.94 270 LEU A O 1
ATOM 2129 N N . ILE A 1 271 ? 6.285 -8.447 -7.617 1.00 97.44 271 ILE A N 1
ATOM 2130 C CA . ILE A 1 271 ? 6.675 -8.436 -9.030 1.00 97.44 271 ILE A CA 1
ATOM 2131 C C . ILE A 1 271 ? 7.893 -7.517 -9.172 1.00 97.44 271 ILE A C 1
ATOM 2133 O O . ILE A 1 271 ? 7.837 -6.355 -8.780 1.00 97.44 271 ILE A O 1
ATOM 2137 N N . GLY A 1 272 ? 8.995 -8.019 -9.727 1.00 95.75 272 GLY A N 1
ATOM 2138 C CA . GLY A 1 272 ? 10.228 -7.241 -9.901 1.00 95.75 272 GLY A CA 1
ATOM 2139 C C . GLY A 1 272 ? 11.088 -7.742 -11.057 1.00 95.75 272 GLY A C 1
ATOM 2140 O O . GLY A 1 272 ? 10.817 -8.800 -11.627 1.00 95.75 272 GLY A O 1
ATOM 2141 N N . MET A 1 273 ? 12.132 -6.993 -11.409 1.00 94.12 273 MET A N 1
ATOM 2142 C CA . MET A 1 273 ? 13.005 -7.285 -12.550 1.00 94.12 273 MET A CA 1
ATOM 2143 C C . MET A 1 273 ? 14.310 -7.955 -12.094 1.00 94.12 273 MET A C 1
ATOM 2145 O O . MET A 1 273 ? 14.975 -7.502 -11.167 1.00 94.12 273 MET A O 1
ATOM 2149 N N . GLY A 1 274 ? 14.699 -9.054 -12.738 1.00 90.56 274 GLY A N 1
ATOM 2150 C CA . GLY A 1 274 ? 15.896 -9.853 -12.426 1.00 90.56 274 GLY A CA 1
ATOM 2151 C C . GLY A 1 274 ? 17.163 -9.455 -13.158 1.00 90.56 274 GLY A C 1
ATOM 2152 O O . GLY A 1 274 ? 18.147 -10.184 -13.110 1.00 90.56 274 GLY A O 1
ATOM 2153 N N . GLY A 1 275 ? 17.150 -8.319 -13.842 1.00 87.00 275 GLY A N 1
ATOM 2154 C CA . GLY A 1 275 ? 18.299 -7.808 -14.572 1.00 87.00 275 GLY A CA 1
ATOM 2155 C C . GLY A 1 275 ? 18.126 -6.333 -14.907 1.00 87.00 275 GLY A C 1
ATOM 2156 O O . GLY A 1 275 ? 17.253 -5.676 -14.330 1.00 87.00 275 GLY A O 1
ATOM 2157 N N . PRO A 1 276 ? 18.927 -5.808 -15.846 1.00 82.31 276 PRO A N 1
ATOM 2158 C CA . PRO A 1 276 ? 18.746 -4.461 -16.360 1.00 82.31 276 PRO A CA 1
ATOM 2159 C C . PRO A 1 276 ? 17.325 -4.269 -16.905 1.00 82.31 276 PRO A C 1
ATOM 2161 O O . PRO A 1 276 ? 16.885 -4.995 -17.797 1.00 82.31 276 PRO A O 1
ATOM 2164 N N . ALA A 1 277 ? 16.620 -3.260 -16.398 1.00 70.12 277 ALA A N 1
ATOM 2165 C CA . ALA A 1 277 ? 15.305 -2.859 -16.891 1.00 70.12 277 ALA A CA 1
ATOM 2166 C C . ALA A 1 277 ? 15.397 -2.063 -18.213 1.00 70.12 277 ALA A C 1
ATOM 2168 O O . ALA A 1 277 ? 14.380 -1.690 -18.788 1.00 70.12 277 ALA A O 1
ATOM 2169 N N . TYR A 1 278 ? 16.611 -1.820 -18.737 1.00 71.06 278 TYR A N 1
ATOM 2170 C CA . TYR A 1 278 ? 16.901 -1.118 -20.004 1.00 71.06 278 TYR A CA 1
ATOM 2171 C C . TYR A 1 278 ? 16.151 0.215 -20.197 1.00 71.06 278 TYR A C 1
ATOM 2173 O O . TYR A 1 278 ? 16.029 0.720 -21.317 1.00 71.06 278 TYR A O 1
ATOM 2181 N N . GLU A 1 279 ? 15.674 0.805 -19.105 1.00 64.38 279 GLU A N 1
ATOM 2182 C CA . GLU A 1 279 ? 14.952 2.063 -19.105 1.00 64.38 279 GLU A CA 1
ATOM 2183 C C . GLU A 1 279 ? 15.903 3.187 -19.519 1.00 64.38 279 GLU A C 1
ATOM 2185 O O . GLU A 1 279 ? 17.010 3.324 -18.997 1.00 64.38 279 GLU A O 1
ATOM 2190 N N . GLY A 1 280 ? 15.507 3.978 -20.516 1.00 53.94 280 GLY A N 1
ATOM 2191 C CA . GLY A 1 280 ? 16.340 5.074 -21.017 1.00 53.94 280 GLY A CA 1
ATOM 2192 C C . GLY A 1 280 ? 17.378 4.692 -22.085 1.00 53.94 280 GLY A C 1
ATOM 2193 O O . GLY A 1 280 ? 18.151 5.563 -22.480 1.00 53.94 280 GLY A O 1
ATOM 2194 N N . HIS A 1 281 ? 17.412 3.453 -22.599 1.00 56.00 281 HIS A N 1
ATOM 2195 C CA . HIS A 1 281 ? 18.232 3.130 -23.780 1.00 56.00 281 HIS A CA 1
ATOM 2196 C C . HIS A 1 281 ? 17.650 3.735 -25.073 1.00 56.00 281 HIS A C 1
ATOM 2198 O O . HIS A 1 281 ? 16.447 3.896 -25.216 1.00 56.00 281 HIS A O 1
ATOM 2204 N N . ILE A 1 282 ? 18.519 4.060 -26.039 1.00 47.66 282 ILE A N 1
ATOM 2205 C CA . ILE A 1 282 ? 18.299 4.931 -27.220 1.00 47.66 282 ILE A CA 1
ATOM 2206 C C . ILE A 1 282 ? 16.922 4.826 -27.936 1.00 47.66 282 ILE A C 1
ATOM 2208 O O . ILE A 1 282 ? 16.400 5.883 -28.305 1.00 47.66 282 ILE A O 1
ATOM 2212 N N . PRO A 1 283 ? 16.253 3.660 -28.089 1.00 51.16 283 PRO A N 1
ATOM 2213 C CA . PRO A 1 283 ? 14.878 3.623 -28.597 1.00 51.16 283 PRO A CA 1
ATOM 2214 C C . PRO A 1 283 ? 13.861 4.341 -27.692 1.00 51.16 283 PRO A C 1
ATOM 2216 O O . PRO A 1 283 ? 12.988 5.027 -28.205 1.00 51.16 283 PRO A O 1
ATOM 2219 N N . SER A 1 284 ? 13.976 4.267 -26.361 1.00 47.44 284 SER A N 1
ATOM 2220 C CA . SER A 1 284 ? 13.082 4.971 -25.428 1.00 47.44 284 SER A CA 1
ATOM 2221 C C . SER A 1 284 ? 13.379 6.473 -25.346 1.00 47.44 284 SER A C 1
ATOM 2223 O O . SER A 1 284 ? 12.470 7.268 -25.119 1.00 47.44 284 SER A O 1
ATOM 2225 N N . MET A 1 285 ? 14.626 6.890 -25.596 1.00 45.75 285 MET A N 1
ATOM 2226 C CA . MET A 1 285 ? 14.994 8.309 -25.671 1.00 45.75 285 MET A CA 1
ATOM 2227 C C . MET A 1 285 ? 14.518 8.994 -26.949 1.00 45.75 285 MET A C 1
ATOM 2229 O O . MET A 1 285 ? 14.121 10.154 -26.890 1.00 45.75 285 MET A O 1
ATOM 2233 N N . ALA A 1 286 ? 14.529 8.302 -28.094 1.00 46.19 286 ALA A N 1
ATOM 2234 C CA . ALA A 1 286 ? 13.940 8.826 -29.328 1.00 46.19 286 ALA A CA 1
ATOM 2235 C C . ALA A 1 286 ? 12.431 9.090 -29.161 1.00 46.19 286 ALA A C 1
ATOM 2237 O O . ALA A 1 286 ? 11.920 10.076 -29.693 1.00 46.19 286 ALA A O 1
ATOM 2238 N N . TYR A 1 287 ? 11.749 8.269 -28.352 1.00 47.28 287 TYR A N 1
ATOM 2239 C CA . TYR A 1 287 ? 10.379 8.527 -27.909 1.00 47.28 287 TYR A CA 1
ATOM 2240 C C . TYR A 1 287 ? 10.320 9.709 -26.935 1.00 47.28 287 TYR A C 1
ATOM 2242 O O . TYR A 1 287 ? 9.612 10.665 -27.222 1.00 47.28 287 TYR A O 1
ATOM 2250 N N . ALA A 1 288 ? 11.133 9.740 -25.871 1.00 43.59 288 ALA A N 1
ATOM 2251 C CA . ALA A 1 288 ? 11.150 10.845 -24.902 1.00 43.59 288 ALA A CA 1
ATOM 2252 C C . ALA A 1 288 ? 11.459 12.225 -25.519 1.00 43.59 288 ALA A C 1
ATOM 2254 O O . ALA A 1 288 ? 10.948 13.241 -25.053 1.00 43.59 288 ALA A O 1
ATOM 2255 N N . LYS A 1 289 ? 12.249 12.281 -26.601 1.00 44.00 289 LYS A N 1
ATOM 2256 C CA . LYS A 1 289 ? 12.563 13.522 -27.329 1.00 44.00 289 LYS A CA 1
ATOM 2257 C C . LYS A 1 289 ? 11.360 14.097 -28.092 1.00 44.00 289 LYS A C 1
ATOM 2259 O O . LYS A 1 289 ? 11.332 15.303 -28.311 1.00 44.00 289 LYS A O 1
ATOM 2264 N N . LYS A 1 290 ? 10.361 13.276 -28.451 1.00 44.41 290 LYS A N 1
ATOM 2265 C CA . LYS A 1 290 ? 9.062 13.742 -28.981 1.00 44.41 290 LYS A CA 1
ATOM 2266 C C . LYS A 1 290 ? 8.121 14.273 -27.889 1.00 44.41 290 LYS A C 1
ATOM 2268 O O . LYS A 1 290 ? 7.264 15.091 -28.186 1.00 44.41 290 LYS A O 1
ATOM 2273 N N . ILE A 1 291 ? 8.321 13.878 -26.629 1.00 46.69 291 ILE A N 1
ATOM 2274 C CA . ILE A 1 291 ? 7.466 14.243 -25.477 1.00 46.69 291 ILE A CA 1
ATOM 2275 C C . ILE A 1 291 ? 7.720 15.694 -25.002 1.00 46.69 291 ILE A C 1
ATOM 2277 O O . ILE A 1 291 ? 7.015 16.219 -24.147 1.00 46.69 291 ILE A O 1
ATOM 2281 N N . GLY A 1 292 ? 8.701 16.396 -25.584 1.00 41.62 292 GLY A N 1
ATOM 2282 C CA . GLY A 1 292 ? 9.055 17.772 -25.223 1.00 41.62 292 GLY A CA 1
ATOM 2283 C C . GLY A 1 292 ? 8.051 18.866 -25.618 1.00 41.62 292 GLY A C 1
ATOM 2284 O O . GLY A 1 292 ? 8.313 20.023 -25.301 1.00 41.62 292 GLY A O 1
ATOM 2285 N N . THR A 1 293 ? 6.938 18.566 -26.304 1.00 40.09 293 THR A N 1
ATOM 2286 C CA . THR A 1 293 ? 6.050 19.613 -26.857 1.00 40.09 293 THR A CA 1
ATOM 2287 C C . THR A 1 293 ? 4.545 19.298 -26.830 1.00 40.09 293 THR A C 1
ATOM 2289 O O . THR A 1 293 ? 3.846 19.616 -27.788 1.00 40.09 293 THR A O 1
ATOM 2292 N N . GLY A 1 294 ? 3.996 18.727 -25.750 1.00 36.53 294 GLY A N 1
ATOM 2293 C CA . GLY A 1 294 ? 2.539 18.783 -25.533 1.00 36.53 294 GLY A CA 1
ATOM 2294 C C . GLY A 1 294 ? 1.936 17.705 -24.623 1.00 36.53 294 GLY A C 1
ATOM 2295 O O . GLY A 1 294 ? 2.570 16.683 -24.362 1.00 36.53 294 GLY A O 1
ATOM 2296 N N . PRO A 1 295 ? 0.695 17.907 -24.134 1.00 37.94 295 PRO A N 1
ATOM 2297 C CA . PRO A 1 295 ? -0.045 16.912 -23.365 1.00 37.94 295 PRO A CA 1
ATOM 2298 C C . PRO A 1 295 ? -0.608 15.841 -24.313 1.00 37.94 295 PRO A C 1
ATOM 2300 O O . PRO A 1 295 ? -1.786 15.860 -24.666 1.00 37.94 295 PRO A O 1
ATOM 2303 N N . GLU A 1 296 ? 0.231 14.916 -24.774 1.00 45.44 296 GLU A N 1
ATOM 2304 C CA . GLU A 1 296 ? -0.222 13.870 -25.694 1.00 45.44 296 GLU A CA 1
ATOM 2305 C C . GLU A 1 296 ? -0.894 12.694 -24.964 1.00 45.44 296 GLU A C 1
ATOM 2307 O O . GLU A 1 296 ? -0.393 12.119 -23.991 1.00 45.44 296 GLU A O 1
ATOM 2312 N N . LYS A 1 297 ? -2.085 12.347 -25.459 1.00 41.69 297 LYS A N 1
ATOM 2313 C CA . LYS A 1 297 ? -2.921 11.222 -25.035 1.00 41.69 297 LYS A CA 1
ATOM 2314 C C . LYS A 1 297 ? -2.405 9.932 -25.694 1.00 41.69 297 LYS A C 1
ATOM 2316 O O . LYS A 1 297 ? -2.518 9.804 -26.905 1.00 41.69 297 LYS A O 1
ATOM 2321 N N . GLY A 1 298 ? -1.902 8.962 -24.923 1.00 51.25 298 GLY A N 1
ATOM 2322 C CA . GLY A 1 298 ? -1.551 7.628 -25.443 1.00 51.25 298 GLY A CA 1
ATOM 2323 C C . GLY A 1 298 ? -0.739 6.745 -24.482 1.00 51.25 298 GLY A C 1
ATOM 2324 O O . GLY A 1 298 ? -0.246 7.232 -23.463 1.00 51.25 298 GLY A O 1
ATOM 2325 N N . GLU A 1 299 ? -0.621 5.450 -24.810 1.00 52.38 299 GLU A N 1
ATOM 2326 C CA . GLU A 1 299 ? 0.256 4.451 -24.151 1.00 52.38 299 GLU A CA 1
ATOM 2327 C C . GLU A 1 299 ? 1.753 4.756 -24.338 1.00 52.38 299 GLU A C 1
ATOM 2329 O O . GLU A 1 299 ? 2.590 4.343 -23.534 1.00 52.38 299 GLU A O 1
ATOM 2334 N N . ASP A 1 300 ? 2.092 5.501 -25.392 1.00 57.03 300 ASP A N 1
ATOM 2335 C CA . ASP A 1 300 ? 3.469 5.730 -25.847 1.00 57.03 300 ASP A CA 1
ATOM 2336 C C . ASP A 1 300 ? 4.304 6.635 -24.927 1.00 57.03 300 ASP A C 1
ATOM 2338 O O . ASP A 1 300 ? 5.514 6.754 -25.115 1.00 57.03 300 ASP A O 1
ATOM 2342 N N . ASN A 1 301 ? 3.680 7.212 -23.896 1.00 71.94 301 ASN A N 1
ATOM 2343 C CA . ASN A 1 301 ? 4.325 8.112 -22.939 1.00 71.94 301 ASN A CA 1
ATOM 2344 C C . ASN A 1 301 ? 4.774 7.432 -21.635 1.00 71.94 301 ASN A C 1
ATOM 2346 O O . ASN A 1 301 ? 5.370 8.108 -20.797 1.00 71.94 301 ASN A O 1
ATOM 2350 N N . ILE A 1 302 ? 4.514 6.129 -21.467 1.00 82.38 302 ILE A N 1
ATOM 2351 C CA . ILE A 1 302 ? 5.066 5.322 -20.366 1.00 82.38 302 ILE A CA 1
ATOM 2352 C C . ILE A 1 302 ? 6.465 4.856 -20.766 1.00 82.38 302 ILE A C 1
ATOM 2354 O O . ILE A 1 302 ? 6.644 4.332 -21.867 1.00 82.38 302 ILE A O 1
ATOM 2358 N N . MET A 1 303 ? 7.458 5.058 -19.909 1.00 84.00 303 MET A N 1
ATOM 2359 C CA . MET A 1 303 ? 8.867 4.782 -20.164 1.00 84.00 303 MET A CA 1
ATOM 2360 C C . MET A 1 303 ? 9.230 3.335 -19.831 1.00 84.00 303 MET A C 1
ATOM 2362 O O . MET A 1 303 ? 9.691 2.623 -20.734 1.00 84.00 303 MET A O 1
ATOM 2366 N N . GLY A 1 304 ? 8.985 2.912 -18.588 1.00 87.50 304 GLY A N 1
ATOM 2367 C CA . GLY A 1 304 ? 9.265 1.570 -18.090 1.00 87.50 304 GLY A CA 1
ATOM 2368 C C . GLY A 1 304 ? 8.535 0.494 -18.891 1.00 87.50 304 GLY A C 1
ATOM 2369 O O . GLY A 1 304 ? 7.358 0.628 -19.244 1.00 87.50 304 GLY A O 1
ATOM 2370 N N . TYR A 1 305 ? 9.240 -0.576 -19.261 1.00 89.62 305 TYR A N 1
ATOM 2371 C CA . TYR A 1 305 ? 8.630 -1.652 -20.048 1.00 89.62 305 TYR A CA 1
ATOM 2372 C C . TYR A 1 305 ? 7.666 -2.484 -19.207 1.00 89.62 305 TYR A C 1
ATOM 2374 O O . TYR A 1 305 ? 6.583 -2.806 -19.703 1.00 89.62 305 TYR A O 1
ATOM 2382 N N . CYS A 1 306 ? 7.999 -2.753 -17.939 1.00 92.56 306 CYS A N 1
ATOM 2383 C CA . CYS A 1 306 ? 7.066 -3.391 -17.016 1.00 92.56 306 CYS A CA 1
ATOM 2384 C C . CYS A 1 306 ? 5.868 -2.473 -16.764 1.00 92.56 306 CYS A C 1
ATOM 2386 O O . CYS A 1 306 ? 4.731 -2.912 -16.921 1.00 92.56 306 CYS A O 1
ATOM 2388 N N . SER A 1 307 ? 6.102 -1.185 -16.491 1.00 93.88 307 SER A N 1
ATOM 2389 C CA . SER A 1 307 ? 5.047 -0.181 -16.313 1.00 93.88 307 SER A CA 1
ATOM 2390 C C . SER A 1 307 ? 4.081 -0.125 -17.488 1.00 93.88 307 SER A C 1
ATOM 2392 O O . SER A 1 307 ? 2.866 -0.082 -17.298 1.00 93.88 307 SER A O 1
ATOM 2394 N N . ARG A 1 308 ? 4.604 -0.155 -18.720 1.00 91.94 308 ARG A N 1
ATOM 2395 C CA . ARG A 1 308 ? 3.783 -0.110 -19.934 1.00 91.94 308 ARG A CA 1
ATOM 2396 C C .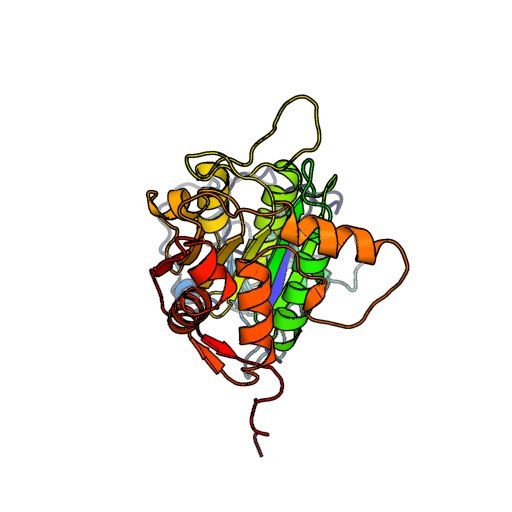 ARG A 1 308 ? 2.940 -1.370 -20.076 1.00 91.94 308 ARG A C 1
ATOM 2398 O O . ARG A 1 308 ? 1.740 -1.262 -20.327 1.00 91.94 308 ARG A O 1
ATOM 2405 N N . ALA A 1 309 ? 3.552 -2.541 -19.905 1.00 94.31 309 ALA A N 1
ATOM 2406 C CA . ALA A 1 309 ? 2.842 -3.815 -19.953 1.00 94.31 309 ALA A CA 1
ATOM 2407 C C . ALA A 1 309 ? 1.746 -3.865 -18.878 1.00 94.31 309 ALA A C 1
ATOM 2409 O O . ALA A 1 309 ? 0.592 -4.163 -19.182 1.00 94.31 309 ALA A O 1
ATOM 2410 N N . LEU A 1 310 ? 2.081 -3.483 -17.643 1.00 95.69 310 LEU A N 1
ATOM 2411 C CA . LEU A 1 310 ? 1.159 -3.404 -16.516 1.00 95.69 310 LEU A CA 1
ATOM 2412 C C . LEU A 1 310 ? -0.015 -2.463 -16.811 1.00 95.69 310 LEU A C 1
ATOM 2414 O O . LEU A 1 310 ? -1.166 -2.869 -16.667 1.00 95.69 310 LEU A O 1
ATOM 2418 N N . TYR A 1 311 ? 0.259 -1.243 -17.278 1.00 94.81 311 TYR A N 1
ATOM 2419 C CA . TYR A 1 311 ? -0.771 -0.276 -17.658 1.00 94.81 311 TYR A CA 1
ATOM 2420 C C . TYR A 1 311 ? -1.717 -0.842 -18.717 1.00 94.81 311 TYR A C 1
ATOM 2422 O O . TYR A 1 311 ? -2.933 -0.794 -18.541 1.00 94.81 311 TYR A O 1
ATOM 2430 N N . LYS A 1 312 ? -1.168 -1.423 -19.790 1.00 93.75 312 LYS A N 1
ATOM 2431 C CA . LYS A 1 312 ? -1.952 -2.035 -20.867 1.00 93.75 312 LYS A CA 1
ATOM 2432 C C . LYS A 1 312 ? -2.845 -3.153 -20.336 1.00 93.75 312 LYS A C 1
ATOM 2434 O O . LYS A 1 312 ? -4.046 -3.148 -20.586 1.00 93.75 312 LYS A O 1
ATOM 2439 N N . ILE A 1 313 ? -2.287 -4.080 -19.557 1.00 94.81 313 ILE A N 1
ATOM 2440 C CA . ILE A 1 313 ? -3.041 -5.209 -19.003 1.00 94.81 313 ILE A CA 1
ATOM 2441 C C . ILE A 1 313 ? -4.155 -4.710 -18.081 1.00 94.81 313 ILE A C 1
ATOM 2443 O O . ILE A 1 313 ? -5.291 -5.160 -18.213 1.00 94.81 313 ILE A O 1
ATOM 2447 N N . LEU A 1 314 ? -3.869 -3.769 -17.178 1.00 93.81 314 LEU A N 1
ATOM 2448 C CA . LEU A 1 314 ? -4.885 -3.199 -16.293 1.00 93.81 314 LEU A CA 1
ATOM 2449 C C . LEU A 1 314 ? -5.972 -2.466 -17.087 1.00 93.81 314 LEU A C 1
ATOM 2451 O O . LEU A 1 314 ? -7.156 -2.648 -16.818 1.00 93.81 314 LEU A O 1
ATOM 2455 N N . ARG A 1 315 ? -5.617 -1.674 -18.093 1.00 92.25 315 ARG A N 1
ATOM 2456 C CA . ARG A 1 315 ? -6.609 -0.959 -18.899 1.00 92.25 315 ARG A CA 1
ATOM 2457 C C . ARG A 1 315 ? -7.510 -1.916 -19.688 1.00 92.25 315 ARG A C 1
ATOM 2459 O O . ARG A 1 315 ? -8.721 -1.709 -19.740 1.00 92.25 315 ARG A O 1
ATOM 2466 N N . ASP A 1 316 ? -6.922 -2.952 -20.283 1.00 91.56 316 ASP A N 1
ATOM 2467 C CA . ASP A 1 316 ? -7.622 -3.891 -21.165 1.00 91.56 316 ASP A CA 1
ATOM 2468 C C . ASP A 1 316 ? -8.444 -4.933 -20.378 1.00 91.56 316 ASP A C 1
ATOM 2470 O O . ASP A 1 316 ? -9.360 -5.540 -20.925 1.00 91.56 316 ASP A O 1
ATOM 2474 N N . ASN A 1 317 ? -8.146 -5.144 -19.090 1.00 89.19 317 ASN A N 1
ATOM 2475 C CA . ASN A 1 317 ? -8.864 -6.082 -18.220 1.00 89.19 317 ASN A CA 1
ATOM 2476 C C . ASN A 1 317 ? -9.699 -5.305 -17.198 1.00 89.19 317 ASN A C 1
ATOM 2478 O O . ASN A 1 317 ? -9.298 -5.170 -16.042 1.00 89.19 317 ASN A O 1
ATOM 2482 N N . GLN A 1 318 ? -10.856 -4.791 -17.623 1.00 82.69 318 GLN A N 1
ATOM 2483 C CA . GLN A 1 318 ? -11.748 -4.011 -16.755 1.00 82.69 318 GLN A CA 1
ATOM 2484 C C . GLN A 1 318 ? -12.457 -4.839 -15.676 1.00 82.69 318 GLN A C 1
ATOM 2486 O O . GLN A 1 318 ? -13.072 -4.248 -14.798 1.00 82.69 318 GLN A O 1
ATOM 2491 N N . ASP A 1 319 ? -12.350 -6.165 -15.702 1.00 87.50 319 ASP A N 1
ATOM 2492 C CA . ASP A 1 319 ? -12.964 -7.045 -14.708 1.00 87.50 319 ASP A CA 1
ATOM 2493 C C . ASP A 1 319 ? -11.987 -7.360 -13.559 1.00 87.50 319 ASP A C 1
ATOM 2495 O O . ASP A 1 319 ? -11.084 -6.583 -13.229 1.00 87.50 319 ASP A O 1
ATOM 2499 N N . THR A 1 320 ? -12.172 -8.513 -12.917 1.00 88.69 320 THR A N 1
ATOM 2500 C CA . THR A 1 320 ? -11.242 -9.034 -11.918 1.00 88.69 320 THR A CA 1
ATOM 2501 C C . THR A 1 320 ? -10.024 -9.674 -12.583 1.00 88.69 320 THR A C 1
ATOM 2503 O O . THR A 1 320 ? -10.160 -10.566 -13.418 1.00 88.69 320 THR A O 1
ATOM 2506 N N . ILE A 1 321 ? -8.822 -9.287 -12.154 1.00 91.38 321 ILE A N 1
ATOM 2507 C CA . ILE A 1 321 ? -7.560 -9.905 -12.574 1.00 91.38 321 ILE A CA 1
ATOM 2508 C C . ILE A 1 321 ? -6.805 -10.493 -11.380 1.00 91.38 321 ILE A C 1
ATOM 2510 O O . ILE A 1 321 ? -6.648 -9.854 -10.340 1.00 91.38 321 ILE A O 1
ATOM 2514 N N . ASP A 1 322 ? -6.332 -11.726 -11.538 1.00 93.00 322 ASP A N 1
ATOM 2515 C CA . ASP A 1 322 ? -5.413 -12.365 -10.597 1.00 93.00 322 ASP A CA 1
ATOM 2516 C C . ASP A 1 322 ? -3.993 -11.811 -10.788 1.00 93.00 322 ASP A C 1
ATOM 2518 O O . ASP A 1 322 ? -3.490 -11.757 -11.912 1.00 93.00 322 ASP A O 1
ATOM 2522 N N . VAL A 1 323 ? -3.336 -11.399 -9.703 1.00 91.12 323 VAL A N 1
ATOM 2523 C CA . VAL A 1 323 ? -1.988 -10.814 -9.760 1.00 91.12 323 VAL A CA 1
ATOM 2524 C C . VAL A 1 323 ? -0.929 -11.821 -10.230 1.00 91.12 323 VAL A C 1
ATOM 2526 O O . VAL A 1 323 ? 0.032 -11.432 -10.891 1.00 91.12 323 VAL A O 1
ATOM 2529 N N . SER A 1 324 ? -1.077 -13.120 -9.968 1.00 85.44 324 SER A N 1
ATOM 2530 C CA . SER A 1 324 ? -0.148 -14.111 -10.526 1.00 85.44 324 SER A CA 1
ATOM 2531 C C . SER A 1 324 ? -0.284 -14.189 -12.050 1.00 85.44 324 SER A C 1
ATOM 2533 O O . SER A 1 324 ? 0.722 -14.148 -12.756 1.00 85.44 324 SER A O 1
ATOM 2535 N N . ALA A 1 325 ? -1.518 -14.164 -12.565 1.00 89.81 325 ALA A N 1
ATOM 2536 C CA . ALA A 1 325 ? -1.770 -14.091 -14.006 1.00 89.81 325 ALA A CA 1
ATOM 2537 C C . ALA A 1 325 ? -1.304 -12.756 -14.617 1.00 89.81 325 ALA A C 1
ATOM 2539 O O . ALA A 1 325 ? -0.932 -12.702 -15.789 1.00 89.81 325 ALA A O 1
ATOM 2540 N N . LEU A 1 326 ? -1.305 -11.672 -13.834 1.00 92.06 326 LEU A N 1
ATOM 2541 C CA . LEU A 1 326 ? -0.756 -10.380 -14.242 1.00 92.06 326 LEU A CA 1
ATOM 2542 C C . LEU A 1 326 ? 0.746 -10.483 -14.537 1.00 92.06 326 LEU A C 1
ATOM 2544 O O . LEU A 1 326 ? 1.180 -10.008 -15.583 1.00 92.06 326 LEU A O 1
ATOM 2548 N N . ALA A 1 327 ? 1.527 -11.143 -13.677 1.00 92.62 327 ALA A N 1
ATOM 2549 C CA . ALA A 1 327 ? 2.960 -11.332 -13.908 1.00 92.62 327 ALA A CA 1
ATOM 2550 C C . ALA A 1 327 ? 3.253 -12.157 -15.172 1.00 92.62 327 ALA A C 1
ATOM 2552 O O . ALA A 1 327 ? 4.162 -11.813 -15.930 1.00 92.62 327 ALA A O 1
ATOM 2553 N N . ASP A 1 328 ? 2.466 -13.204 -15.432 1.00 94.00 328 ASP A N 1
ATOM 2554 C CA . ASP A 1 328 ? 2.581 -13.991 -16.665 1.00 94.00 328 ASP A CA 1
ATOM 2555 C C . ASP A 1 328 ? 2.260 -13.143 -17.897 1.00 94.00 328 ASP A C 1
ATOM 2557 O O . ASP A 1 328 ? 3.035 -13.114 -18.847 1.00 94.00 328 ASP A O 1
ATOM 2561 N N . LYS A 1 329 ? 1.181 -12.354 -17.860 1.00 95.25 329 LYS A N 1
ATOM 2562 C CA . LYS A 1 329 ? 0.849 -11.432 -18.956 1.00 95.25 329 LYS A CA 1
ATOM 2563 C C . LYS A 1 329 ? 1.936 -10.377 -19.193 1.00 95.25 329 LYS A C 1
ATOM 2565 O O . LYS A 1 329 ? 2.175 -10.025 -20.344 1.00 95.25 329 LYS A O 1
ATOM 2570 N N . ILE A 1 330 ? 2.612 -9.894 -18.146 1.00 95.12 330 ILE A N 1
ATOM 2571 C CA . ILE A 1 330 ? 3.753 -8.974 -18.294 1.00 95.12 330 ILE A CA 1
ATOM 2572 C C . ILE A 1 330 ? 4.911 -9.681 -19.015 1.00 95.12 330 ILE A C 1
ATOM 2574 O O . ILE A 1 330 ? 5.466 -9.114 -19.951 1.00 95.12 330 ILE A O 1
ATOM 2578 N N . ARG A 1 331 ? 5.248 -10.928 -18.650 1.00 94.81 331 ARG A N 1
ATOM 2579 C CA . ARG A 1 331 ? 6.278 -11.726 -19.358 1.00 94.81 331 ARG A CA 1
ATOM 2580 C C . ARG A 1 331 ? 5.964 -11.915 -20.837 1.00 94.81 331 ARG A C 1
ATOM 2582 O O . ARG A 1 331 ? 6.877 -11.988 -21.657 1.00 94.81 331 ARG A O 1
ATOM 2589 N N . GLU A 1 332 ? 4.681 -11.998 -21.168 1.00 95.06 332 GLU A N 1
ATOM 2590 C CA . GLU A 1 332 ? 4.215 -12.179 -22.536 1.00 95.06 332 GLU A CA 1
ATOM 2591 C C . GLU A 1 332 ? 4.282 -10.903 -23.391 1.00 95.06 332 GLU A C 1
ATOM 2593 O O . GLU A 1 332 ? 4.204 -11.006 -24.620 1.00 95.06 332 GLU A O 1
ATOM 2598 N N . ASP A 1 333 ? 4.485 -9.726 -22.786 1.00 93.62 333 ASP A N 1
ATOM 2599 C CA . ASP A 1 333 ? 4.592 -8.465 -23.517 1.00 93.62 333 ASP A CA 1
ATOM 2600 C C . ASP A 1 333 ? 5.774 -8.473 -24.499 1.00 93.62 333 ASP A C 1
ATOM 2602 O O . ASP A 1 333 ? 6.896 -8.898 -24.201 1.00 93.62 333 ASP A O 1
ATOM 2606 N N . THR A 1 334 ? 5.526 -7.974 -25.712 1.00 88.44 334 THR A N 1
ATOM 2607 C CA . THR A 1 334 ? 6.501 -8.008 -26.805 1.00 88.44 334 THR A CA 1
ATOM 2608 C C . THR A 1 334 ? 7.800 -7.291 -26.446 1.00 88.44 334 THR A C 1
ATOM 2610 O O . THR A 1 334 ? 8.873 -7.776 -26.802 1.00 88.44 334 THR A O 1
ATOM 2613 N N . ARG A 1 335 ? 7.745 -6.158 -25.734 1.00 86.00 335 ARG A N 1
ATOM 2614 C CA . ARG A 1 335 ? 8.952 -5.388 -25.395 1.00 86.00 335 ARG A CA 1
ATOM 2615 C C . ARG A 1 335 ? 9.738 -6.063 -24.274 1.00 86.00 335 ARG A C 1
ATOM 2617 O O . ARG A 1 335 ? 10.964 -6.111 -24.361 1.00 86.00 335 ARG A O 1
ATOM 2624 N N . ILE A 1 336 ? 9.048 -6.661 -23.301 1.00 90.44 336 ILE A N 1
ATOM 2625 C CA . ILE A 1 336 ? 9.664 -7.510 -22.268 1.00 90.44 336 ILE A CA 1
ATOM 2626 C C . ILE A 1 336 ? 10.446 -8.659 -22.920 1.00 90.44 336 ILE A C 1
ATOM 2628 O O . ILE A 1 336 ? 11.630 -8.843 -22.627 1.00 90.44 336 ILE A O 1
ATOM 2632 N N . LYS A 1 337 ? 9.837 -9.367 -23.882 1.00 90.56 337 LYS A N 1
ATOM 2633 C CA . LYS A 1 337 ? 10.475 -10.476 -24.616 1.00 90.56 337 LYS A CA 1
ATOM 2634 C C . LYS A 1 337 ? 11.652 -10.041 -25.484 1.00 90.56 337 LYS A C 1
ATOM 2636 O O . LYS A 1 337 ? 12.717 -10.653 -25.412 1.00 90.56 337 LYS A O 1
ATOM 2641 N N . VAL A 1 338 ? 11.481 -8.992 -26.293 1.00 87.12 338 VAL A N 1
ATOM 2642 C CA . VAL A 1 338 ? 12.528 -8.489 -27.205 1.00 87.12 338 VAL A CA 1
ATOM 2643 C C . VAL A 1 338 ? 13.778 -8.078 -26.431 1.00 87.12 338 VAL A C 1
ATOM 2645 O O . VAL A 1 338 ? 14.892 -8.392 -26.848 1.00 87.12 338 VAL A O 1
ATOM 2648 N N . HIS A 1 339 ? 13.599 -7.437 -25.276 1.00 84.81 339 HIS A N 1
ATOM 2649 C CA . HIS A 1 339 ? 14.701 -7.012 -24.415 1.00 84.81 339 HIS A CA 1
ATOM 2650 C C . HIS A 1 339 ? 15.119 -8.064 -23.380 1.00 84.81 339 HIS A C 1
ATOM 2652 O O . HIS A 1 339 ? 15.991 -7.788 -22.559 1.00 84.81 339 HIS A O 1
ATOM 2658 N N . ARG A 1 340 ? 14.531 -9.268 -23.437 1.00 88.06 340 ARG A N 1
ATOM 2659 C CA . ARG A 1 340 ? 14.816 -10.403 -22.545 1.00 88.06 340 ARG A CA 1
ATOM 2660 C C . ARG A 1 340 ? 14.783 -10.014 -21.065 1.00 88.06 340 ARG A C 1
ATOM 2662 O O . ARG A 1 340 ? 15.624 -10.452 -20.281 1.00 88.06 340 ARG A O 1
ATOM 2669 N N . GLN A 1 341 ? 13.826 -9.173 -20.684 1.00 89.25 341 GLN A N 1
ATOM 2670 C CA . GLN A 1 341 ? 13.687 -8.754 -19.296 1.00 89.25 341 GLN A CA 1
ATOM 2671 C C . GLN A 1 341 ? 13.158 -9.905 -18.450 1.00 89.25 341 GLN A C 1
ATOM 2673 O O . GLN A 1 341 ? 12.115 -10.493 -18.738 1.00 89.25 341 GLN A O 1
ATOM 2678 N N . ASN A 1 342 ? 13.897 -10.229 -17.393 1.00 92.38 342 ASN A N 1
ATOM 2679 C CA . ASN A 1 342 ? 13.535 -11.299 -16.479 1.00 92.38 342 ASN A CA 1
ATOM 2680 C C . ASN A 1 342 ? 12.510 -10.793 -15.456 1.00 92.38 342 ASN A C 1
ATOM 2682 O O . ASN A 1 342 ? 12.887 -10.265 -14.414 1.00 92.38 342 ASN A O 1
ATOM 2686 N N . VAL A 1 343 ? 11.221 -10.934 -15.750 1.00 94.81 343 VAL A N 1
ATOM 2687 C CA . VAL A 1 343 ? 10.148 -10.572 -14.813 1.00 94.81 343 VAL A CA 1
ATOM 2688 C C . VAL A 1 343 ? 9.958 -11.699 -13.800 1.00 94.81 343 VAL A C 1
ATOM 2690 O O . VAL A 1 343 ? 9.524 -12.808 -14.131 1.00 94.81 343 VAL A O 1
ATOM 2693 N N . VAL A 1 344 ? 10.241 -1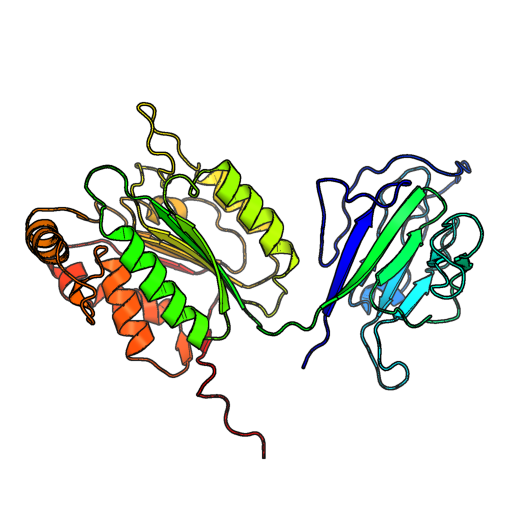1.414 -12.537 1.00 95.69 344 VAL A N 1
ATOM 2694 C CA . VAL A 1 344 ? 10.118 -12.354 -11.423 1.00 95.69 344 VAL A CA 1
ATOM 2695 C C . VAL A 1 344 ? 8.843 -12.047 -10.649 1.00 95.69 344 VAL A C 1
ATOM 2697 O O . VAL A 1 344 ? 8.537 -10.890 -10.377 1.00 95.69 344 VAL A O 1
ATOM 2700 N N . CYS A 1 345 ? 8.117 -13.099 -10.272 1.00 96.44 345 CYS A N 1
ATOM 2701 C CA . CYS A 1 345 ? 6.962 -13.004 -9.389 1.00 96.44 345 CYS A CA 1
ATOM 2702 C C . CYS A 1 345 ? 7.138 -13.983 -8.232 1.00 96.44 345 CYS A C 1
ATOM 2704 O O . CYS A 1 345 ? 7.308 -15.179 -8.466 1.00 96.44 345 CYS A O 1
ATOM 2706 N N . LYS A 1 346 ? 7.075 -13.486 -6.996 1.00 96.62 346 LYS A N 1
ATOM 2707 C CA . LYS A 1 346 ? 7.061 -14.299 -5.775 1.00 96.62 346 LYS A CA 1
ATOM 2708 C C . LYS A 1 346 ? 5.765 -14.009 -5.029 1.00 96.62 346 LYS A C 1
ATOM 2710 O O . LYS A 1 346 ? 5.563 -12.895 -4.556 1.00 96.62 346 LYS A O 1
ATOM 2715 N N . ALA A 1 347 ? 4.888 -15.004 -4.941 1.00 96.56 347 ALA A N 1
ATOM 2716 C CA . ALA A 1 347 ? 3.572 -14.876 -4.325 1.00 96.56 347 ALA A CA 1
ATOM 2717 C C . ALA A 1 347 ? 3.480 -15.747 -3.067 1.00 96.56 347 ALA A C 1
ATOM 2719 O O . ALA A 1 347 ? 3.652 -16.960 -3.135 1.00 96.56 347 ALA A O 1
ATOM 2720 N N . LEU A 1 348 ? 3.199 -15.123 -1.923 1.00 96.50 348 LEU A N 1
ATOM 2721 C CA . LEU A 1 348 ? 2.882 -15.787 -0.650 1.00 96.50 348 LEU A CA 1
ATOM 2722 C C . LEU A 1 348 ? 1.371 -15.812 -0.367 1.00 96.50 348 LEU A C 1
ATOM 2724 O O . LEU A 1 348 ? 0.927 -16.309 0.664 1.00 96.50 348 LEU A O 1
ATOM 2728 N N . THR A 1 349 ? 0.571 -15.221 -1.252 1.00 95.75 349 THR A N 1
ATOM 2729 C CA . THR A 1 349 ? -0.893 -15.222 -1.211 1.00 95.75 349 THR A CA 1
ATOM 2730 C C . THR A 1 349 ? -1.438 -14.976 -2.614 1.00 95.75 349 THR A C 1
ATOM 2732 O O . THR A 1 349 ? -0.705 -14.535 -3.497 1.00 95.75 349 THR A O 1
ATOM 2735 N N . GLN A 1 350 ? -2.727 -15.231 -2.812 1.00 95.94 350 GLN A N 1
ATOM 2736 C CA . GLN A 1 350 ? -3.434 -14.894 -4.041 1.00 95.94 350 GLN A CA 1
ATOM 2737 C C . GLN A 1 350 ? -4.107 -13.529 -3.877 1.00 95.94 350 GLN A C 1
ATOM 2739 O O . GLN A 1 350 ? -4.905 -13.336 -2.958 1.00 95.94 350 GLN A O 1
ATOM 2744 N N . ILE A 1 351 ? -3.804 -12.588 -4.770 1.00 95.62 351 ILE A N 1
ATOM 2745 C CA . ILE A 1 351 ? -4.432 -11.262 -4.804 1.00 95.62 351 ILE A CA 1
ATOM 2746 C C . ILE A 1 351 ? -5.270 -11.162 -6.074 1.00 95.62 351 ILE A C 1
ATOM 2748 O O . ILE A 1 351 ? -4.798 -11.484 -7.165 1.00 95.62 351 ILE A O 1
ATOM 2752 N N . LYS A 1 352 ? -6.510 -10.691 -5.929 1.00 94.44 352 LYS A N 1
ATOM 2753 C CA . LYS A 1 352 ? -7.414 -10.396 -7.043 1.00 94.44 352 LYS A CA 1
ATOM 2754 C C . LYS A 1 352 ? -7.738 -8.909 -7.044 1.00 94.44 352 LYS A C 1
ATOM 2756 O O . LYS A 1 352 ? -8.235 -8.388 -6.050 1.00 94.44 352 LYS A O 1
ATOM 2761 N N . LEU A 1 353 ? -7.458 -8.240 -8.154 1.00 92.44 353 LEU A N 1
ATOM 2762 C CA . LEU A 1 353 ? -7.759 -6.827 -8.357 1.00 92.44 353 LEU A CA 1
ATOM 2763 C C . LEU A 1 353 ? -9.076 -6.713 -9.121 1.00 92.44 353 LEU A C 1
ATOM 2765 O O . LEU A 1 353 ? -9.148 -7.178 -10.254 1.00 92.44 353 LEU A O 1
ATOM 2769 N N . SER A 1 354 ? -10.095 -6.097 -8.527 1.00 89.38 354 SER A N 1
ATOM 2770 C CA . SER A 1 354 ? -11.416 -5.917 -9.145 1.00 89.38 354 SER A CA 1
ATOM 2771 C C . SER A 1 354 ? -11.679 -4.447 -9.455 1.00 89.38 354 SER A C 1
ATOM 2773 O O . SER A 1 354 ? -11.349 -3.582 -8.651 1.00 89.38 354 SER A O 1
ATOM 2775 N N . SER A 1 355 ? -12.293 -4.161 -10.600 1.00 84.25 355 SER A N 1
ATOM 2776 C CA . SER A 1 355 ? -12.748 -2.811 -10.955 1.00 84.25 355 SER A CA 1
ATOM 2777 C C . SER A 1 355 ? -14.028 -2.417 -10.221 1.00 84.25 355 SER A C 1
ATOM 2779 O O . SER A 1 355 ? -14.908 -3.252 -9.999 1.00 84.25 355 SER A O 1
ATOM 2781 N N . ILE A 1 356 ? -14.167 -1.125 -9.909 1.00 79.62 356 ILE A N 1
ATOM 2782 C CA . ILE A 1 356 ? -15.371 -0.553 -9.284 1.00 79.62 356 ILE A CA 1
ATOM 2783 C C . ILE A 1 356 ? -16.587 -0.679 -10.215 1.00 79.62 356 ILE A C 1
ATOM 2785 O O . ILE A 1 356 ? -17.703 -0.908 -9.753 1.00 79.62 356 ILE A O 1
ATOM 2789 N N . HIS A 1 357 ? -16.386 -0.579 -11.533 1.00 69.44 357 HIS A N 1
ATOM 2790 C CA . HIS A 1 357 ? -17.477 -0.579 -12.517 1.00 69.44 357 HIS A CA 1
ATOM 2791 C C . HIS A 1 357 ? -18.169 -1.937 -12.702 1.00 69.44 357 HIS A C 1
ATOM 2793 O O . HIS A 1 357 ? -19.169 -2.010 -13.410 1.00 69.44 357 HIS A O 1
ATOM 2799 N N . HIS A 1 358 ? -17.658 -2.999 -12.075 1.00 51.00 358 HIS A N 1
ATOM 2800 C CA . HIS A 1 358 ? -18.173 -4.357 -12.237 1.00 51.00 358 HIS A CA 1
ATOM 2801 C C . HIS A 1 358 ? -18.817 -4.930 -10.971 1.00 51.00 358 HIS A C 1
ATOM 2803 O O . HIS A 1 358 ? -19.007 -6.140 -10.871 1.00 51.00 358 HIS A O 1
ATOM 2809 N N . MET A 1 359 ? -19.182 -4.089 -9.996 1.00 46.22 359 MET A N 1
ATOM 2810 C CA . MET A 1 359 ? -20.110 -4.531 -8.955 1.00 46.22 359 MET A CA 1
ATOM 2811 C C . MET A 1 359 ? -21.505 -4.647 -9.587 1.00 46.22 359 MET A C 1
ATOM 2813 O O . MET A 1 359 ? -22.081 -3.613 -9.933 1.00 46.22 359 MET A O 1
ATOM 2817 N N . PRO A 1 360 ? -22.053 -5.865 -9.785 1.00 44.12 360 PRO A N 1
ATOM 2818 C CA . PRO A 1 360 ? -23.416 -6.004 -10.273 1.00 44.12 360 PRO A CA 1
ATOM 2819 C C . PRO A 1 360 ? -24.328 -5.248 -9.313 1.00 44.12 360 PRO A C 1
ATOM 2821 O O . PRO A 1 360 ? -24.186 -5.390 -8.094 1.00 44.12 360 PRO A O 1
ATOM 2824 N N . ASN A 1 361 ? -25.233 -4.428 -9.856 1.00 36.72 361 ASN A N 1
ATOM 2825 C CA . ASN A 1 361 ? -26.286 -3.806 -9.064 1.00 36.72 361 ASN A CA 1
ATOM 2826 C C . ASN A 1 361 ? -26.928 -4.903 -8.213 1.00 36.72 361 ASN A C 1
ATOM 2828 O O . ASN A 1 361 ? -27.538 -5.831 -8.746 1.00 36.72 361 ASN A O 1
ATOM 2832 N N . LYS A 1 362 ? -26.739 -4.821 -6.894 1.00 39.59 362 LYS A N 1
ATOM 2833 C CA . LYS A 1 362 ? -27.519 -5.608 -5.947 1.00 39.59 362 LYS A CA 1
ATOM 2834 C C . LYS A 1 362 ? -28.932 -5.029 -5.985 1.00 39.59 362 LYS A C 1
ATOM 2836 O O . LYS A 1 362 ? -29.217 -4.096 -5.240 1.00 39.59 362 LYS A O 1
ATOM 2841 N N . ASN A 1 363 ? -29.740 -5.520 -6.921 1.00 37.25 363 ASN A N 1
ATOM 2842 C CA . ASN A 1 363 ? -31.194 -5.406 -6.867 1.00 37.25 363 ASN A CA 1
ATOM 2843 C C . ASN A 1 363 ? -31.739 -6.404 -5.851 1.00 37.25 363 ASN A C 1
ATOM 2845 O O . ASN A 1 363 ? -31.243 -7.556 -5.851 1.00 37.25 363 ASN A O 1
#

Mean predicted aligned error: 12.31 Å

pLDDT: mean 76.06, std 19.78, range [24.2, 98.56]

Solvent-accessible surface area (backbone atoms only — not comparable to full-atom values): 19963 Å² total; per-residue (Å²): 129,72,79,43,64,37,42,33,44,35,47,99,85,69,47,78,50,94,74,61,69,28,45,63,74,63,77,78,83,83,68,86,46,80,83,52,89,56,84,67,63,84,75,65,80,82,59,74,70,62,80,76,38,81,30,54,44,49,47,83,46,90,60,48,42,56,51,32,37,38,39,40,70,55,52,101,88,39,92,41,38,24,38,28,17,58,70,29,82,64,40,31,29,32,50,40,85,88,60,60,90,51,80,90,80,32,57,48,73,46,42,62,90,43,73,46,76,55,52,72,69,35,37,42,25,52,35,83,40,42,41,27,36,34,37,69,39,79,58,90,52,69,20,37,33,42,37,32,19,25,58,56,90,69,35,80,32,28,63,45,32,41,55,54,42,48,56,59,43,42,52,38,38,32,51,69,52,79,28,54,38,96,51,27,28,51,68,50,50,54,53,48,44,65,54,47,39,29,74,43,40,71,89,14,46,36,37,42,38,39,32,36,50,34,41,84,68,21,26,37,46,23,49,95,54,100,59,84,44,63,35,49,46,64,64,53,44,58,59,51,50,72,36,62,16,35,34,42,37,39,34,49,21,21,19,29,28,41,46,69,77,50,89,70,42,76,39,25,32,40,38,16,21,63,34,74,59,68,66,54,43,70,75,53,42,63,51,54,67,66,60,77,77,64,95,76,88,66,77,82,58,36,56,44,57,62,48,36,37,48,42,50,52,50,66,76,47,62,50,75,42,48,52,69,60,47,52,52,54,38,54,66,28,67,67,31,50,75,68,64,48,45,73,40,72,51,68,68,48,90,52,72,51,44,28,61,91,64,62,75,82,88,123

Nearest PDB structures (foldseek):
  6ns7-assembly3_C  TM=6.787E-01  e=2.182E-06  Mus musculus
  7wr0-assembly1_A  TM=6.773E-01  e=3.503E-06  Homo sapiens
  7wr6-assembly1_A  TM=6.304E-01  e=1.722E-06  Homo sapiens
  6kmt-assembly3_C  TM=6.656E-01  e=5.622E-06  Mus musculus
  7wr5-assembly1_C  TM=6.276E-01  e=1.208E-06  Homo sapiens

Secondary structure (DSSP, 8-state):
--EEEEEEEE-TTSPEEEEEEESS--------S-----TTTT-PPPPGGGTS-SEEE----TTS-SS-EEEEPP-SS-SS-EEEE-S-SS-EEEE-TTS-S-TTT-EEEEPTT-PEEP-TT-EEEETTTEEEEEEEEE---SEEEEEEE---TT-TTHHHHHHHHHHHHHTTTEEEEEEEGGG--HHHHHHHHHHHTTT--TTPEEEEEEES-EETTTEEE---SSS--EE-HHHHHHHHHT--SEEEEEEESTTGGGGGGS-PPTTEEEEEESS---TT-HHHHHHHHHGGG----SGGG---HHHHHHHHHHHH--S-EEHHHHHHHHHHSHHHHHTT--EEEEESS--EE--GGG-----

Sequence (363 aa):
MPKKAMLERKDKSGQEVNGAKQIVIIDGITHLGRSYEVKNHHAREIPQALYDATIAIFIESIRISRNHAVIYPPDSKVSTFSIQDLNSLNGTYINDSNNGNDINKSSRKVSASERIPLRNGEMVLLSDAISFSFTEIEQATKNYGLVVGHYGGNLKGTLNDVRKLKSEFEKRDFSIDELIDEHATAQNILAKLDIMKRYVTDDSIFLFYYAGHSSPGGALDIEKTSEIKILKPQDLLDALMDFRGQKLVILDSCYSSDLARYSLPPRTVLIGMGGPAYEGHIPSMAYAKKIGTGPEKGEDNIMGYCSRALYKILRDNQDTIDVSALADKIREDTRIKVHRQNVVC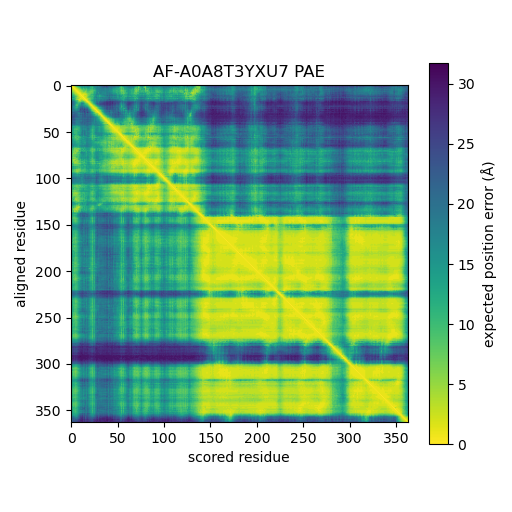KALTQIKLSSIHHMPNKN